Protein AF-0000000066776993 (afdb_homodimer)

Structure (mmCIF, N/CA/C/O backbone):
data_AF-0000000066776993-model_v1
#
loop_
_entity.id
_entity.type
_entity.pdbx_description
1 polymer 'phospholipase D'
#
loop_
_atom_site.group_PDB
_atom_site.id
_atom_site.type_symbol
_atom_site.label_atom_id
_atom_site.label_alt_id
_atom_site.label_comp_id
_atom_site.label_asym_id
_atom_site.label_entity_id
_atom_site.label_seq_id
_atom_site.pdbx_PDB_ins_code
_atom_site.Cartn_x
_atom_site.Cartn_y
_atom_site.Cartn_z
_atom_site.occupancy
_atom_site.B_iso_or_equiv
_atom_site.auth_seq_id
_atom_site.auth_comp_id
_atom_site.auth_asym_id
_atom_site.auth_atom_id
_atom_site.pdbx_PDB_model_num
ATOM 1 N N . MET A 1 1 ? -75.5 -39.562 -13.094 1 27.28 1 MET A N 1
ATOM 2 C CA . MET A 1 1 ? -74.062 -39.562 -13.062 1 27.28 1 MET A CA 1
ATOM 3 C C . MET A 1 1 ? -73.5 -38.156 -13.008 1 27.28 1 MET A C 1
ATOM 5 O O . MET A 1 1 ? -73.5 -37.438 -14 1 27.28 1 MET A O 1
ATOM 9 N N . LYS A 1 2 ? -73.812 -37.469 -11.805 1 45.41 2 LYS A N 1
ATOM 10 C CA . LYS A 1 2 ? -73.312 -36.156 -11.391 1 45.41 2 LYS A CA 1
ATOM 11 C C . LYS A 1 2 ? -71.812 -36.062 -11.5 1 45.41 2 LYS A C 1
ATOM 13 O O . LYS A 1 2 ? -71.125 -36.906 -10.953 1 45.41 2 LYS A O 1
ATOM 18 N N . ASN A 1 3 ? -71.25 -35.562 -12.625 1 38.47 3 ASN A N 1
ATOM 19 C CA . ASN A 1 3 ? -69.812 -35.281 -12.945 1 38.47 3 ASN A CA 1
ATOM 20 C C . ASN A 1 3 ? -69.188 -34.375 -11.883 1 38.47 3 ASN A C 1
ATOM 22 O O . ASN A 1 3 ? -69.625 -33.25 -11.672 1 38.47 3 ASN A O 1
ATOM 26 N N . LEU A 1 4 ? -68.688 -34.906 -10.828 1 47.44 4 LEU A N 1
ATOM 27 C CA . LEU A 1 4 ? -67.875 -34.219 -9.828 1 47.44 4 LEU A CA 1
ATOM 28 C C . LEU A 1 4 ? -66.562 -33.719 -10.43 1 47.44 4 LEU A C 1
ATOM 30 O O . LEU A 1 4 ? -65.688 -34.5 -10.828 1 47.44 4 LEU A O 1
ATOM 34 N N . ALA A 1 5 ? -66.562 -32.562 -11.141 1 51.69 5 ALA A N 1
ATOM 35 C CA . ALA A 1 5 ? -65.312 -31.859 -11.562 1 51.69 5 ALA A CA 1
ATOM 36 C C . ALA A 1 5 ? -64.438 -31.562 -10.367 1 51.69 5 ALA A C 1
ATOM 38 O O . ALA A 1 5 ? -64.812 -30.875 -9.422 1 51.69 5 ALA A O 1
ATOM 39 N N . THR A 1 6 ? -63.438 -32.438 -10.047 1 49.34 6 THR A N 1
ATOM 40 C CA . THR A 1 6 ? -62.406 -32.219 -9.047 1 49.34 6 THR A CA 1
ATOM 41 C C . THR A 1 6 ? -61.562 -30.984 -9.406 1 49.34 6 THR A C 1
ATOM 43 O O . THR A 1 6 ? -61 -30.922 -10.492 1 49.34 6 THR A O 1
ATOM 46 N N . TRP A 1 7 ? -61.875 -29.766 -8.906 1 54.09 7 TRP A N 1
ATOM 47 C CA . TRP A 1 7 ? -61.062 -28.578 -8.984 1 54.09 7 TRP A CA 1
ATOM 48 C C . TRP A 1 7 ? -59.688 -28.812 -8.367 1 54.09 7 TRP A C 1
ATOM 50 O O . TRP A 1 7 ? -59.594 -29.109 -7.172 1 54.09 7 TRP A O 1
ATOM 60 N N . LEU A 1 8 ? -58.719 -29.344 -9.102 1 48.75 8 LEU A N 1
ATOM 61 C CA . LEU A 1 8 ? -57.312 -29.391 -8.68 1 48.75 8 LEU A CA 1
ATOM 62 C C . LEU A 1 8 ? -56.781 -27.984 -8.406 1 48.75 8 LEU A C 1
ATOM 64 O O . LEU A 1 8 ? -56.719 -27.156 -9.32 1 48.75 8 LEU A O 1
ATOM 68 N N . LEU A 1 9 ? -56.875 -27.469 -7.195 1 51.97 9 LEU A N 1
ATOM 69 C CA . LEU A 1 9 ? -56.156 -26.266 -6.766 1 51.97 9 LEU A CA 1
ATOM 70 C C . LEU A 1 9 ? -54.625 -26.469 -6.887 1 51.97 9 LEU A C 1
ATOM 72 O O . LEU A 1 9 ? -54.062 -27.297 -6.195 1 51.97 9 LEU A O 1
ATOM 76 N N . ALA A 1 10 ? -54.031 -26.094 -7.992 1 55.91 10 ALA A N 1
ATOM 77 C CA . ALA A 1 10 ? -52.562 -25.984 -8.109 1 55.91 10 ALA A CA 1
ATOM 78 C C . ALA A 1 10 ? -52.031 -24.953 -7.129 1 55.91 10 ALA A C 1
ATOM 80 O O . ALA A 1 10 ? -52.281 -23.75 -7.27 1 55.91 10 ALA A O 1
ATOM 81 N N . ALA A 1 11 ? -51.594 -25.328 -5.949 1 53.59 11 ALA A N 1
ATOM 82 C CA . ALA A 1 11 ? -50.812 -24.438 -5.094 1 53.59 11 ALA A CA 1
ATOM 83 C C . ALA A 1 11 ? -49.5 -24.062 -5.75 1 53.59 11 ALA A C 1
ATOM 85 O O . ALA A 1 11 ? -48.656 -24.922 -6.008 1 53.59 11 ALA A O 1
ATOM 86 N N . ALA A 1 12 ? -49.438 -22.906 -6.402 1 55.44 12 ALA A N 1
ATOM 87 C CA . ALA A 1 12 ? -48.156 -22.328 -6.809 1 55.44 12 ALA A CA 1
ATOM 88 C C . ALA A 1 12 ? -47.25 -22.078 -5.602 1 55.44 12 ALA A C 1
ATOM 90 O O . ALA A 1 12 ? -47.562 -21.219 -4.77 1 55.44 12 ALA A O 1
ATOM 91 N N . PHE A 1 13 ? -46.406 -23.031 -5.184 1 56.88 13 PHE A N 1
ATOM 92 C CA . PHE A 1 13 ? -45.344 -22.766 -4.227 1 56.88 13 PHE A CA 1
ATOM 93 C C . PHE A 1 13 ? -44.406 -21.688 -4.758 1 56.88 13 PHE A C 1
ATOM 95 O O . PHE A 1 13 ? -43.656 -21.922 -5.695 1 56.88 13 PHE A O 1
ATOM 102 N N . THR A 1 14 ? -44.75 -20.438 -4.504 1 54.12 14 THR A N 1
ATOM 103 C CA . THR A 1 14 ? -43.719 -19.406 -4.688 1 54.12 14 THR A CA 1
ATOM 104 C C . THR A 1 14 ? -42.531 -19.641 -3.758 1 54.12 14 THR A C 1
ATOM 106 O O . THR A 1 14 ? -42.656 -19.562 -2.535 1 54.12 14 THR A O 1
ATOM 109 N N . THR A 1 15 ? -41.625 -20.406 -4.086 1 52.84 15 THR A N 1
ATOM 110 C CA . THR A 1 15 ? -40.375 -20.406 -3.34 1 52.84 15 THR A CA 1
ATOM 111 C C . THR A 1 15 ? -39.844 -18.984 -3.227 1 52.84 15 THR A C 1
ATOM 113 O O . THR A 1 15 ? -39.438 -18.391 -4.23 1 52.84 15 THR A O 1
ATOM 116 N N . ALA A 1 16 ? -40.219 -18.344 -2.217 1 51.84 16 ALA A N 1
ATOM 117 C CA . ALA A 1 16 ? -39.5 -17.109 -1.925 1 51.84 16 ALA A CA 1
ATOM 118 C C . ALA A 1 16 ? -37.969 -17.375 -1.886 1 51.84 16 ALA A C 1
ATOM 120 O O . ALA A 1 16 ? -37.5 -18.203 -1.095 1 51.84 16 ALA A O 1
ATOM 121 N N . ALA A 1 17 ? -37.219 -17.125 -2.936 1 51.66 17 ALA A N 1
ATOM 122 C CA . ALA A 1 17 ? -35.781 -17.172 -2.854 1 51.66 17 ALA A CA 1
ATOM 123 C C . ALA A 1 17 ? -35.281 -16.516 -1.565 1 51.66 17 ALA A C 1
ATOM 125 O O . ALA A 1 17 ? -35.688 -15.398 -1.234 1 51.66 17 ALA A O 1
ATOM 126 N N . LEU A 1 18 ? -34.844 -17.25 -0.572 1 52.88 18 LEU A N 1
ATOM 127 C CA . LEU A 1 18 ? -34.156 -16.625 0.561 1 52.88 18 LEU A CA 1
ATOM 128 C C . LEU A 1 18 ? -33.25 -15.508 0.094 1 52.88 18 LEU A C 1
ATOM 130 O O . LEU A 1 18 ? -32.531 -15.656 -0.909 1 52.88 18 LEU A O 1
ATOM 134 N N . PRO A 1 19 ? -33.469 -14.352 0.502 1 49.03 19 PRO A N 1
ATOM 135 C CA . PRO A 1 19 ? -32.562 -13.289 0.068 1 49.03 19 PRO A CA 1
ATOM 136 C C . PRO A 1 19 ? -31.094 -13.672 0.207 1 49.03 19 PRO A C 1
ATOM 138 O O . PRO A 1 19 ? -30.703 -14.289 1.2 1 49.03 19 PRO A O 1
ATOM 141 N N . ALA A 1 20 ? -30.406 -14.023 -0.763 1 50.97 20 ALA A N 1
ATOM 142 C CA . ALA A 1 20 ? -28.953 -14.148 -0.701 1 50.97 20 ALA A CA 1
ATOM 143 C C . ALA A 1 20 ? -28.344 -13.156 0.284 1 50.97 20 ALA A C 1
ATOM 145 O O . ALA A 1 20 ? -28.594 -11.945 0.175 1 50.97 20 ALA A O 1
ATOM 146 N N . PHE A 1 21 ? -28.281 -13.508 1.526 1 51.72 21 PHE A N 1
ATOM 147 C CA . PHE A 1 21 ? -27.578 -12.609 2.445 1 51.72 21 PHE A CA 1
ATOM 148 C C . PHE A 1 21 ? -26.391 -11.938 1.758 1 51.72 21 PHE A C 1
ATOM 150 O O . PHE A 1 21 ? -25.438 -12.609 1.385 1 51.72 21 PHE A O 1
ATOM 157 N N . ALA A 1 22 ? -26.656 -10.961 0.99 1 60.72 22 ALA A N 1
ATOM 158 C CA . ALA A 1 22 ? -25.609 -10.195 0.327 1 60.72 22 ALA A CA 1
ATOM 159 C C . ALA A 1 22 ? -24.484 -9.852 1.296 1 60.72 22 ALA A C 1
ATOM 161 O O . ALA A 1 22 ? -24.719 -9.32 2.379 1 60.72 22 ALA A O 1
ATOM 162 N N . VAL A 1 23 ? -23.359 -10.602 1.263 1 77.38 23 VAL A N 1
ATOM 163 C CA . VAL A 1 23 ? -22.219 -10.328 2.123 1 77.38 23 VAL A CA 1
ATOM 164 C C . VAL A 1 23 ? -21.875 -8.836 2.076 1 77.38 23 VAL A C 1
ATOM 166 O O . VAL A 1 23 ? -21.781 -8.25 0.995 1 77.38 23 VAL A O 1
ATOM 169 N N . GLU A 1 24 ? -21.922 -8.133 3.107 1 90.75 24 GLU A N 1
ATOM 170 C CA . GLU A 1 24 ? -21.75 -6.695 3.25 1 90.75 24 GLU A CA 1
ATOM 171 C C . GLU A 1 24 ? -20.281 -6.293 3.047 1 90.75 24 GLU A C 1
ATOM 173 O O . GLU A 1 24 ? -19.375 -6.98 3.516 1 90.75 24 GLU A O 1
ATOM 178 N N . PRO A 1 25 ? -20.109 -5.258 2.238 1 96.12 25 PRO A N 1
ATOM 179 C CA . PRO A 1 25 ? -18.734 -4.738 2.102 1 96.12 25 PRO A CA 1
ATOM 180 C C . PRO A 1 25 ? -18.094 -4.418 3.447 1 96.12 25 PRO A C 1
ATOM 182 O O . PRO A 1 25 ? -18.781 -3.984 4.379 1 96.12 25 PRO A O 1
ATOM 185 N N . SER A 1 26 ? -16.844 -4.684 3.592 1 97.88 26 SER A N 1
ATOM 186 C CA . SER A 1 26 ? -16.078 -4.34 4.793 1 97.88 26 SER A CA 1
ATOM 187 C C . SER A 1 26 ? -14.609 -4.129 4.473 1 97.88 26 SER A C 1
ATOM 189 O O . SER A 1 26 ? -14.148 -4.484 3.387 1 97.88 26 SER A O 1
ATOM 191 N N . VAL A 1 27 ? -13.953 -3.453 5.367 1 98.81 27 VAL A N 1
ATOM 192 C CA . VAL A 1 27 ? -12.516 -3.219 5.238 1 98.81 27 VAL A CA 1
ATOM 193 C C . VAL A 1 27 ? -11.797 -3.709 6.492 1 98.81 27 VAL A C 1
ATOM 195 O O . VAL A 1 27 ? -12.219 -3.408 7.613 1 98.81 27 VAL A O 1
ATOM 198 N N . GLN A 1 28 ? -10.758 -4.512 6.285 1 98.88 28 GLN A N 1
ATOM 199 C CA . GLN A 1 28 ? -9.891 -4.969 7.363 1 98.88 28 GLN A CA 1
ATOM 200 C C . GLN A 1 28 ? -8.438 -4.562 7.113 1 98.88 28 GLN A C 1
ATOM 202 O O . GLN A 1 28 ? -8.016 -4.441 5.961 1 98.88 28 GLN A O 1
ATOM 207 N N . VAL A 1 29 ? -7.754 -4.391 8.219 1 98.94 29 VAL A N 1
ATOM 208 C CA . VAL A 1 29 ? -6.336 -4.07 8.102 1 98.94 29 VAL A CA 1
ATOM 209 C C . VAL A 1 29 ? -5.527 -4.969 9.039 1 98.94 29 VAL A C 1
ATOM 211 O O . VAL A 1 29 ? -6.012 -5.383 10.094 1 98.94 29 VAL A O 1
ATOM 214 N N . GLY A 1 30 ? -4.363 -5.41 8.578 1 98.94 30 GLY A N 1
ATOM 215 C CA . GLY A 1 30 ? -3.324 -6.039 9.375 1 98.94 30 GLY A CA 1
ATOM 216 C C . GLY A 1 30 ? -1.99 -5.32 9.297 1 98.94 30 GLY A C 1
ATOM 217 O O . GLY A 1 30 ? -1.745 -4.562 8.352 1 98.94 30 GLY A O 1
ATOM 218 N N . TYR A 1 31 ? -1.13 -5.605 10.328 1 98.94 31 TYR A N 1
ATOM 219 C CA . TYR A 1 31 ? 0.131 -4.879 10.43 1 98.94 31 TYR A CA 1
ATOM 220 C C . TYR A 1 31 ? 1.303 -5.84 10.594 1 98.94 31 TYR A C 1
ATOM 222 O O . TYR A 1 31 ? 1.129 -6.965 11.07 1 98.94 31 TYR A O 1
ATOM 230 N N . SER A 1 32 ? 2.395 -5.328 10.055 1 98.88 32 SER A N 1
ATOM 231 C CA . SER A 1 32 ? 3.699 -5.902 10.367 1 98.88 32 SER A CA 1
ATOM 232 C C . SER A 1 32 ? 4.539 -4.938 11.203 1 98.88 32 SER A C 1
ATOM 234 O O . SER A 1 32 ? 4.359 -3.719 11.117 1 98.88 32 SER A O 1
ATOM 236 N N . PRO A 1 33 ? 5.449 -5.473 12.039 1 98.75 33 PRO A N 1
ATOM 237 C CA . PRO A 1 33 ? 5.777 -6.895 12.156 1 98.75 33 PRO A CA 1
ATOM 238 C C . PRO A 1 33 ? 4.906 -7.621 13.18 1 98.75 33 PRO A C 1
ATOM 240 O O . PRO A 1 33 ? 5.254 -8.719 13.625 1 98.75 33 PRO A O 1
ATOM 243 N N . GLU A 1 34 ? 3.797 -7.098 13.508 1 98.56 34 GLU A N 1
ATOM 244 C CA . GLU A 1 34 ? 2.926 -7.629 14.547 1 98.56 34 GLU A CA 1
ATOM 245 C C . GLU A 1 34 ? 2.289 -8.945 14.125 1 98.56 34 GLU A C 1
ATOM 247 O O . GLU A 1 34 ? 1.742 -9.68 14.953 1 98.56 34 GLU A O 1
ATOM 252 N N . GLY A 1 35 ? 2.314 -9.242 12.883 1 98.81 35 GLY A N 1
ATOM 253 C CA . GLY A 1 35 ? 1.896 -10.555 12.43 1 98.81 35 GLY A CA 1
ATOM 254 C C . GLY A 1 35 ? 0.522 -10.555 11.789 1 98.81 35 GLY A C 1
ATOM 255 O O . GLY A 1 35 ? 0.219 -11.414 10.961 1 98.81 35 GLY A O 1
ATOM 256 N N . SER A 1 36 ? -0.284 -9.57 12.023 1 98.94 36 SER A N 1
ATOM 257 C CA . SER A 1 36 ? -1.665 -9.578 11.555 1 98.94 36 SER A CA 1
ATOM 258 C C . SER A 1 36 ? -1.739 -9.32 10.055 1 98.94 36 SER A C 1
ATOM 260 O O . SER A 1 36 ? -2.699 -9.727 9.398 1 98.94 36 SER A O 1
ATOM 262 N N . ALA A 1 37 ? -0.754 -8.625 9.484 1 98.94 37 ALA A N 1
ATOM 263 C CA . ALA A 1 37 ? -0.755 -8.422 8.039 1 98.94 37 ALA A CA 1
ATOM 264 C C . ALA A 1 37 ? -0.652 -9.758 7.301 1 98.94 37 ALA A C 1
ATOM 266 O O . ALA A 1 37 ? -1.431 -10.023 6.383 1 98.94 37 ALA A O 1
ATOM 267 N N . ARG A 1 38 ? 0.299 -10.555 7.742 1 98.94 38 ARG A N 1
ATOM 268 C CA . ARG A 1 38 ? 0.465 -11.883 7.152 1 98.94 38 ARG A CA 1
ATOM 269 C C . ARG A 1 38 ? -0.826 -12.688 7.242 1 98.94 38 ARG A C 1
ATOM 271 O O . ARG A 1 38 ? -1.256 -13.289 6.258 1 98.94 38 ARG A O 1
ATOM 278 N N . VAL A 1 39 ? -1.423 -12.711 8.359 1 98.94 39 VAL A N 1
ATOM 279 C CA . VAL A 1 39 ? -2.648 -13.469 8.594 1 98.94 39 VAL A CA 1
ATOM 280 C C . VAL A 1 39 ? -3.738 -12.992 7.633 1 98.94 39 VAL A C 1
ATOM 282 O O . VAL A 1 39 ? -4.453 -13.805 7.047 1 98.94 39 VAL A O 1
ATOM 285 N N . LEU A 1 40 ? -3.854 -11.734 7.5 1 98.94 40 LEU A N 1
ATOM 286 C CA . LEU A 1 40 ? -4.914 -11.164 6.672 1 98.94 40 LEU A CA 1
ATOM 287 C C . LEU A 1 40 ? -4.676 -11.477 5.199 1 98.94 40 LEU A C 1
ATOM 289 O O . LEU A 1 40 ? -5.617 -11.805 4.469 1 98.94 40 LEU A O 1
ATOM 293 N N . VAL A 1 41 ? -3.439 -11.352 4.719 1 99 41 VAL A N 1
ATOM 294 C CA . VAL A 1 41 ? -3.09 -11.656 3.336 1 99 41 VAL A CA 1
ATOM 295 C C . VAL A 1 41 ? -3.412 -13.117 3.033 1 99 41 VAL A C 1
ATOM 297 O O . VAL A 1 41 ? -4.059 -13.422 2.027 1 99 41 VAL A O 1
ATOM 300 N N . LEU A 1 42 ? -3.01 -13.984 3.896 1 99 42 LEU A N 1
ATOM 301 C CA . LEU A 1 42 ? -3.281 -15.406 3.699 1 99 42 LEU A CA 1
ATOM 302 C C . LEU A 1 42 ? -4.777 -15.688 3.748 1 99 42 LEU A C 1
ATOM 304 O O . LEU A 1 42 ? -5.281 -16.531 2.998 1 99 42 LEU A O 1
ATOM 308 N N . SER A 1 43 ? -5.461 -15.023 4.629 1 98.94 43 SER A N 1
ATOM 309 C CA . SER A 1 43 ? -6.906 -15.188 4.707 1 98.94 43 SER A CA 1
ATOM 310 C C . SER A 1 43 ? -7.582 -14.797 3.395 1 98.94 43 SER A C 1
ATOM 312 O O . SER A 1 43 ? -8.531 -15.453 2.963 1 98.94 43 SER A O 1
ATOM 314 N N . ALA A 1 44 ? -7.152 -13.727 2.783 1 98.94 44 ALA A N 1
ATOM 315 C CA . ALA A 1 44 ? -7.703 -13.305 1.495 1 98.94 44 ALA A CA 1
ATOM 316 C C . ALA A 1 44 ? -7.492 -14.383 0.436 1 98.94 44 ALA A C 1
ATOM 318 O O . ALA A 1 44 ? -8.43 -14.758 -0.273 1 98.94 44 ALA A O 1
ATOM 319 N N . ILE A 1 45 ? -6.301 -14.914 0.352 1 99 45 ILE A N 1
ATOM 320 C CA . ILE A 1 45 ? -5.984 -15.945 -0.63 1 99 45 ILE A CA 1
ATOM 321 C C . ILE A 1 45 ? -6.84 -17.188 -0.368 1 99 45 ILE A C 1
ATOM 323 O O . ILE A 1 45 ? -7.438 -17.734 -1.292 1 99 45 ILE A O 1
ATOM 327 N N . ASP A 1 46 ? -6.918 -17.547 0.878 1 98.94 46 ASP A N 1
ATOM 328 C CA . ASP A 1 46 ? -7.613 -18.781 1.267 1 98.94 46 ASP A CA 1
ATOM 329 C C . ASP A 1 46 ? -9.117 -18.656 1.021 1 98.94 46 ASP A C 1
ATOM 331 O O . ASP A 1 46 ? -9.805 -19.656 0.833 1 98.94 46 ASP A O 1
ATOM 335 N N . SER A 1 47 ? -9.57 -17.516 0.975 1 98.81 47 SER A N 1
ATOM 336 C CA . SER A 1 47 ? -11.008 -17.297 0.823 1 98.81 47 SER A CA 1
ATOM 337 C C . SER A 1 47 ? -11.438 -17.469 -0.629 1 98.81 47 SER A C 1
ATOM 339 O O . SER A 1 47 ? -12.633 -17.578 -0.916 1 98.81 47 SER A O 1
ATOM 341 N N . ALA A 1 48 ? -10.547 -17.406 -1.55 1 98.94 48 ALA A N 1
ATOM 342 C CA . ALA A 1 48 ? -10.859 -17.406 -2.977 1 98.94 48 ALA A CA 1
ATOM 343 C C . ALA A 1 48 ? -11.617 -18.656 -3.381 1 98.94 48 ALA A C 1
ATOM 345 O O . ALA A 1 48 ? -11.273 -19.766 -2.951 1 98.94 48 ALA A O 1
ATOM 346 N N . LYS A 1 49 ? -12.578 -18.5 -4.262 1 98.88 49 LYS A N 1
ATOM 347 C CA . LYS A 1 49 ? -13.383 -19.609 -4.754 1 98.88 49 LYS A CA 1
ATOM 348 C C . LYS A 1 49 ? -13.266 -19.75 -6.27 1 98.88 49 LYS A C 1
ATOM 350 O O . LYS A 1 49 ? -13.367 -20.859 -6.805 1 98.88 49 LYS A O 1
ATOM 355 N N . THR A 1 50 ? -13.062 -18.656 -6.98 1 98.88 50 THR A N 1
ATOM 356 C CA . THR A 1 50 ? -13.148 -18.734 -8.438 1 98.88 50 THR A CA 1
ATOM 357 C C . THR A 1 50 ? -11.859 -18.234 -9.078 1 98.88 50 THR A C 1
ATOM 359 O O . THR A 1 50 ? -11.344 -18.828 -10.023 1 98.88 50 THR A O 1
ATOM 362 N N . SER A 1 51 ? -11.367 -17.078 -8.602 1 98.94 51 SER A N 1
ATOM 363 C CA . SER A 1 51 ? -10.203 -16.531 -9.289 1 98.94 51 SER A CA 1
ATOM 364 C C . SER A 1 51 ? -9.336 -15.703 -8.344 1 98.94 51 SER A C 1
ATOM 366 O O . SER A 1 51 ? -9.844 -15.133 -7.375 1 98.94 51 SER A O 1
ATOM 368 N N . ILE A 1 52 ? -8.062 -15.664 -8.609 1 99 52 ILE A N 1
ATOM 369 C CA . ILE A 1 52 ? -7.082 -14.766 -8.016 1 99 52 ILE A CA 1
ATOM 370 C C . ILE A 1 52 ? -6.277 -14.086 -9.125 1 99 52 ILE A C 1
ATOM 372 O O . ILE A 1 52 ? -5.742 -14.75 -10.008 1 99 52 ILE A O 1
ATOM 376 N N . ARG A 1 53 ? -6.262 -12.766 -9.164 1 99 53 ARG A N 1
ATOM 377 C CA . ARG A 1 53 ? -5.336 -11.953 -9.945 1 99 53 ARG A CA 1
ATOM 378 C C . ARG A 1 53 ? -4.383 -11.18 -9.039 1 99 53 ARG A C 1
ATOM 380 O O . ARG A 1 53 ? -4.82 -10.398 -8.195 1 99 53 ARG A O 1
ATOM 387 N N . MET A 1 54 ? -3.078 -11.477 -9.195 1 99 54 MET A N 1
ATOM 388 C CA . MET A 1 54 ? -2.098 -10.914 -8.273 1 99 54 MET A CA 1
ATOM 389 C C . MET A 1 54 ? -1.064 -10.078 -9.016 1 99 54 MET A C 1
ATOM 391 O O . MET A 1 54 ? -0.629 -10.453 -10.109 1 99 54 MET A O 1
ATOM 395 N N . MET A 1 55 ? -0.707 -8.875 -8.492 1 98.94 55 MET A N 1
ATOM 396 C CA . MET A 1 55 ? 0.469 -8.078 -8.836 1 98.94 55 MET A CA 1
ATOM 397 C C . MET A 1 55 ? 1.423 -7.98 -7.648 1 98.94 55 MET A C 1
ATOM 399 O O . MET A 1 55 ? 0.989 -7.77 -6.516 1 98.94 55 MET A O 1
ATOM 403 N N . ALA A 1 56 ? 2.676 -8.109 -7.922 1 98.94 56 ALA A N 1
ATOM 404 C CA . ALA A 1 56 ? 3.65 -8.047 -6.836 1 98.94 56 ALA A CA 1
ATOM 405 C C . ALA A 1 56 ? 4.934 -7.355 -7.285 1 98.94 56 ALA A C 1
ATOM 407 O O . ALA A 1 56 ? 5.324 -7.453 -8.453 1 98.94 56 ALA A O 1
ATOM 408 N N . TYR A 1 57 ? 5.594 -6.691 -6.355 1 98.94 57 TYR A N 1
ATOM 409 C CA . TYR A 1 57 ? 6.949 -6.191 -6.57 1 98.94 57 TYR A CA 1
ATOM 410 C C . TYR A 1 57 ? 7.988 -7.223 -6.148 1 98.94 57 TYR A C 1
ATOM 412 O O . TYR A 1 57 ? 8.586 -7.895 -6.992 1 98.94 57 TYR A O 1
ATOM 420 N N . SER A 1 58 ? 8.102 -7.414 -4.789 1 98.88 58 SER A N 1
ATOM 421 C CA . SER A 1 58 ? 8.953 -8.484 -4.273 1 98.88 58 SER A CA 1
ATOM 422 C C . SER A 1 58 ? 8.141 -9.734 -3.957 1 98.88 58 SER A C 1
ATOM 424 O O . SER A 1 58 ? 7.117 -9.656 -3.271 1 98.88 58 SER A O 1
ATOM 426 N N . PHE A 1 59 ? 8.539 -10.836 -4.477 1 98.81 59 PHE A N 1
ATOM 427 C CA . PHE A 1 59 ? 7.762 -12.07 -4.582 1 98.81 59 PHE A CA 1
ATOM 428 C C . PHE A 1 59 ? 8.602 -13.273 -4.16 1 98.81 59 PHE A C 1
ATOM 430 O O . PHE A 1 59 ? 9.141 -13.992 -5.004 1 98.81 59 PHE A O 1
ATOM 437 N N . THR A 1 60 ? 8.609 -13.531 -2.734 1 98.94 60 THR A N 1
ATOM 438 C CA . THR A 1 60 ? 9.547 -14.547 -2.271 1 98.94 60 THR A CA 1
ATOM 439 C C . THR A 1 60 ? 8.938 -15.367 -1.135 1 98.94 60 THR A C 1
ATOM 441 O O . THR A 1 60 ? 9.484 -16.406 -0.751 1 98.94 60 THR A O 1
ATOM 444 N N . ALA A 1 61 ? 7.883 -14.969 -0.507 1 98.88 61 ALA A N 1
ATOM 445 C CA . ALA A 1 61 ? 7.387 -15.562 0.732 1 98.88 61 ALA A CA 1
ATOM 446 C C . ALA A 1 61 ? 6.879 -16.984 0.495 1 98.88 61 ALA A C 1
ATOM 448 O O . ALA A 1 61 ? 5.867 -17.188 -0.182 1 98.88 61 ALA A O 1
ATOM 449 N N . PRO A 1 62 ? 7.469 -18 1.068 1 98.81 62 PRO A N 1
ATOM 450 C CA . PRO A 1 62 ? 7.074 -19.375 0.775 1 98.81 62 PRO A CA 1
ATOM 451 C C . PRO A 1 62 ? 5.633 -19.672 1.177 1 98.81 62 PRO A C 1
ATOM 453 O O . PRO A 1 62 ? 4.938 -20.422 0.485 1 98.81 62 PRO A O 1
ATOM 456 N N . ASP A 1 63 ? 5.238 -19.188 2.314 1 98.94 63 ASP A N 1
ATOM 457 C CA . ASP A 1 63 ? 3.891 -19.484 2.781 1 98.94 63 ASP A CA 1
ATOM 458 C C . ASP A 1 63 ? 2.838 -18.891 1.851 1 98.94 63 ASP A C 1
ATOM 460 O O . ASP A 1 63 ? 1.802 -19.5 1.597 1 98.94 63 ASP A O 1
ATOM 464 N N . ILE A 1 64 ? 3.107 -17.75 1.33 1 99 64 ILE A N 1
ATOM 465 C CA . ILE A 1 64 ? 2.188 -17.125 0.38 1 99 64 ILE A CA 1
ATOM 466 C C . ILE A 1 64 ? 2.197 -17.922 -0.93 1 99 64 ILE A C 1
ATOM 468 O O . ILE A 1 64 ? 1.143 -18.172 -1.52 1 99 64 ILE A O 1
ATOM 472 N N . MET A 1 65 ? 3.391 -18.344 -1.402 1 98.94 65 MET A N 1
ATOM 473 C CA . MET A 1 65 ? 3.465 -19.188 -2.592 1 98.94 65 MET A CA 1
ATOM 474 C C . MET A 1 65 ? 2.654 -20.453 -2.406 1 98.94 65 MET A C 1
ATOM 476 O O . MET A 1 65 ? 1.893 -20.844 -3.291 1 98.94 65 MET A O 1
ATOM 480 N N . LYS A 1 66 ? 2.807 -21.062 -1.284 1 98.94 66 LYS A N 1
ATOM 481 C CA . LYS A 1 66 ? 2.08 -22.297 -0.999 1 98.94 66 LYS A CA 1
ATOM 482 C C . LYS A 1 66 ? 0.573 -22.047 -0.978 1 98.94 66 LYS A C 1
ATOM 484 O O . LYS A 1 66 ? -0.202 -22.891 -1.438 1 98.94 66 LYS A O 1
ATOM 489 N N . ALA A 1 67 ? 0.16 -20.938 -0.415 1 99 67 ALA A N 1
ATOM 490 C CA . ALA A 1 67 ? -1.261 -20.609 -0.369 1 99 67 ALA A CA 1
ATOM 491 C C . ALA A 1 67 ? -1.825 -20.422 -1.774 1 99 67 ALA A C 1
ATOM 493 O O . ALA A 1 67 ? -2.953 -20.828 -2.057 1 99 67 ALA A O 1
ATOM 494 N N . LEU A 1 68 ? -1.08 -19.766 -2.652 1 99 68 LEU A N 1
ATOM 495 C CA . LEU A 1 68 ? -1.503 -19.562 -4.035 1 99 68 LEU A CA 1
ATOM 496 C C . LEU A 1 68 ? -1.646 -20.891 -4.754 1 99 68 LEU A C 1
ATOM 498 O O . LEU A 1 68 ? -2.629 -21.125 -5.465 1 99 68 LEU A O 1
ATOM 502 N N . VAL A 1 69 ? -0.689 -21.781 -4.574 1 98.94 69 VAL A N 1
ATOM 503 C CA . VAL A 1 69 ? -0.729 -23.094 -5.207 1 98.94 69 VAL A CA 1
ATOM 504 C C . VAL A 1 69 ? -1.897 -23.906 -4.648 1 98.94 69 VAL A C 1
ATOM 506 O O . VAL A 1 69 ? -2.58 -24.609 -5.387 1 98.94 69 VAL A O 1
ATOM 509 N N . ALA A 1 70 ? -2.09 -23.812 -3.342 1 98.94 70 ALA A N 1
ATOM 510 C CA . ALA A 1 70 ? -3.234 -24.484 -2.732 1 98.94 70 ALA A CA 1
ATOM 511 C C . ALA A 1 70 ? -4.547 -23.984 -3.332 1 98.94 70 ALA A C 1
ATOM 513 O O . ALA A 1 70 ? -5.477 -24.766 -3.541 1 98.94 70 ALA A O 1
ATOM 514 N N . ALA A 1 71 ? -4.668 -22.703 -3.537 1 98.94 71 ALA A N 1
ATOM 515 C CA . ALA A 1 71 ? -5.852 -22.141 -4.184 1 98.94 71 ALA A CA 1
ATOM 516 C C . ALA A 1 71 ? -6.051 -22.734 -5.574 1 98.94 71 ALA A C 1
ATOM 518 O O . ALA A 1 71 ? -7.164 -23.109 -5.941 1 98.94 71 ALA A O 1
ATOM 519 N N . LYS A 1 72 ? -5.008 -22.812 -6.328 1 98.94 72 LYS A N 1
ATOM 520 C CA . LYS A 1 72 ? -5.062 -23.438 -7.648 1 98.94 72 LYS A CA 1
ATOM 521 C C . LYS A 1 72 ? -5.574 -24.875 -7.555 1 98.94 72 LYS A C 1
ATOM 523 O O . LYS A 1 72 ? -6.422 -25.297 -8.344 1 98.94 72 LYS A O 1
ATOM 528 N N . LYS A 1 73 ? -5.082 -25.562 -6.66 1 98.88 73 LYS A N 1
ATOM 529 C CA . LYS A 1 73 ? -5.461 -26.969 -6.477 1 98.88 73 LYS A CA 1
ATOM 530 C C . LYS A 1 73 ? -6.938 -27.094 -6.121 1 98.88 73 LYS A C 1
ATOM 532 O O . LYS A 1 73 ? -7.582 -28.094 -6.465 1 98.88 73 LYS A O 1
ATOM 537 N N . ARG A 1 74 ? -7.465 -26.109 -5.48 1 98.75 74 ARG A N 1
ATOM 538 C CA . ARG A 1 74 ? -8.883 -26.094 -5.156 1 98.75 74 ARG A CA 1
ATOM 539 C C . ARG A 1 74 ? -9.727 -25.75 -6.383 1 98.75 74 ARG A C 1
ATOM 541 O O . ARG A 1 74 ? -10.953 -25.75 -6.324 1 98.75 74 ARG A O 1
ATOM 548 N N . GLY A 1 75 ? -9.086 -25.406 -7.469 1 98.81 75 GLY A N 1
ATOM 549 C CA . GLY A 1 75 ? -9.797 -25.109 -8.703 1 98.81 75 GLY A CA 1
ATOM 550 C C . GLY A 1 75 ? -9.891 -23.625 -8.992 1 98.81 75 GLY A C 1
ATOM 551 O O . GLY A 1 75 ? -10.578 -23.219 -9.93 1 98.81 75 GLY A O 1
ATOM 552 N N . VAL A 1 76 ? -9.281 -22.828 -8.211 1 98.94 76 VAL A N 1
ATOM 553 C CA . VAL A 1 76 ? -9.281 -21.375 -8.406 1 98.94 76 VAL A CA 1
ATOM 554 C C . VAL A 1 76 ? -8.398 -21.016 -9.594 1 98.94 76 VAL A C 1
ATOM 556 O O . VAL A 1 76 ? -7.305 -21.562 -9.75 1 98.94 76 VAL A O 1
ATOM 559 N N . ASP A 1 77 ? -8.867 -20.141 -10.5 1 99 77 ASP A N 1
ATOM 560 C CA . ASP A 1 77 ? -8.078 -19.594 -11.602 1 99 77 ASP A CA 1
ATOM 561 C C . ASP A 1 77 ? -7.105 -18.531 -11.102 1 99 77 ASP A C 1
ATOM 563 O O . ASP A 1 77 ? -7.492 -17.375 -10.914 1 99 77 ASP A O 1
ATOM 567 N N . VAL A 1 78 ? -5.832 -18.859 -10.953 1 99 78 VAL A N 1
ATOM 568 C CA . VAL A 1 78 ? -4.812 -17.969 -10.414 1 99 78 VAL A CA 1
ATOM 569 C C . VAL A 1 78 ? -3.902 -17.484 -11.539 1 99 78 VAL A C 1
ATOM 571 O O . VAL A 1 78 ? -3.396 -18.297 -12.328 1 99 78 VAL A O 1
ATOM 574 N N . LYS A 1 79 ? -3.695 -16.172 -11.68 1 99 79 LYS A N 1
ATOM 575 C CA . LYS A 1 79 ? -2.721 -15.547 -12.578 1 99 79 LYS A CA 1
ATOM 576 C C . LYS A 1 79 ? -1.948 -14.438 -11.875 1 99 79 LYS A C 1
ATOM 578 O O . LYS A 1 79 ? -2.52 -13.688 -11.086 1 99 79 LYS A O 1
ATOM 583 N N . ILE A 1 80 ? -0.699 -14.383 -12.164 1 99 80 ILE A N 1
ATOM 584 C CA . ILE A 1 80 ? 0.179 -13.5 -11.406 1 99 80 ILE A CA 1
ATOM 585 C C . ILE A 1 80 ? 1.082 -12.719 -12.367 1 99 80 ILE A C 1
ATOM 587 O O . ILE A 1 80 ? 1.632 -13.289 -13.312 1 99 80 ILE A O 1
ATOM 591 N N . VAL A 1 81 ? 1.215 -11.406 -12.211 1 98.94 81 VAL A N 1
ATOM 592 C CA . VAL A 1 81 ? 2.227 -10.602 -12.891 1 98.94 81 VAL A CA 1
ATOM 593 C C . VAL A 1 81 ? 3.088 -9.875 -11.852 1 98.94 81 VAL A C 1
ATOM 595 O O . VAL A 1 81 ? 2.564 -9.281 -10.906 1 98.94 81 VAL A O 1
ATOM 598 N N . ILE A 1 82 ? 4.449 -9.969 -11.953 1 98.94 82 ILE A N 1
ATOM 599 C CA . ILE A 1 82 ? 5.332 -9.398 -10.938 1 98.94 82 ILE A CA 1
ATOM 600 C C . ILE A 1 82 ? 6.391 -8.531 -11.617 1 98.94 82 ILE A C 1
ATOM 602 O O . ILE A 1 82 ? 6.57 -8.594 -12.836 1 98.94 82 ILE A O 1
ATOM 606 N N . ASP A 1 83 ? 7.047 -7.703 -10.875 1 98.94 83 ASP A N 1
ATOM 607 C CA . ASP A 1 83 ? 8.18 -6.91 -11.359 1 98.94 83 ASP A CA 1
ATOM 608 C C . ASP A 1 83 ? 9.312 -7.812 -11.828 1 98.94 83 ASP A C 1
ATOM 610 O O . ASP A 1 83 ? 9.695 -8.758 -11.141 1 98.94 83 ASP A O 1
ATOM 614 N N . GLU A 1 84 ? 9.852 -7.516 -12.914 1 98.75 84 GLU A N 1
ATOM 615 C CA . GLU A 1 84 ? 10.938 -8.336 -13.445 1 98.75 84 GLU A CA 1
ATOM 616 C C . GLU A 1 84 ? 12.25 -8.062 -12.719 1 98.75 84 GLU A C 1
ATOM 618 O O . GLU A 1 84 ? 12.875 -8.977 -12.18 1 98.75 84 GLU A O 1
ATOM 623 N N . ARG A 1 85 ? 12.648 -6.82 -12.57 1 98.38 85 ARG A N 1
ATOM 624 C CA . ARG A 1 85 ? 13.977 -6.441 -12.094 1 98.38 85 ARG A CA 1
ATOM 625 C C . ARG A 1 85 ? 14.109 -6.68 -10.594 1 98.38 85 ARG A C 1
ATOM 627 O O . ARG A 1 85 ? 15.195 -6.988 -10.109 1 98.38 85 ARG A O 1
ATOM 634 N N . GLY A 1 86 ? 12.961 -6.617 -9.914 1 98.06 86 GLY A N 1
ATOM 635 C CA . GLY A 1 86 ? 12.969 -6.832 -8.477 1 98.06 86 GLY A CA 1
ATOM 636 C C . GLY A 1 86 ? 12.984 -8.297 -8.094 1 98.06 86 GLY A C 1
ATOM 637 O O . GLY A 1 86 ? 13.094 -8.633 -6.914 1 98.06 86 GLY A O 1
ATOM 638 N N . ASN A 1 87 ? 12.891 -9.188 -9.086 1 98.62 87 ASN A N 1
ATOM 639 C CA . ASN A 1 87 ? 12.758 -10.609 -8.773 1 98.62 87 ASN A CA 1
ATOM 640 C C . ASN A 1 87 ? 13.773 -11.445 -9.555 1 98.62 87 ASN A C 1
ATOM 642 O O . ASN A 1 87 ? 13.406 -12.422 -10.203 1 98.62 87 ASN A O 1
ATOM 646 N N . THR A 1 88 ? 15.062 -11.141 -9.359 1 98.06 88 THR A N 1
ATOM 647 C CA . THR A 1 88 ? 16.141 -11.828 -10.062 1 98.06 88 THR A CA 1
ATOM 648 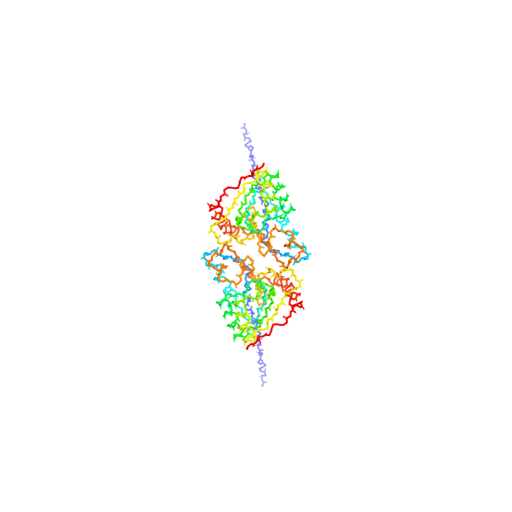C C . THR A 1 88 ? 16.969 -12.664 -9.086 1 98.06 88 THR A C 1
ATOM 650 O O . THR A 1 88 ? 17.812 -13.461 -9.5 1 98.06 88 THR A O 1
ATOM 653 N N . GLY A 1 89 ? 16.766 -12.469 -7.773 1 97.94 89 GLY A N 1
ATOM 654 C CA . GLY A 1 89 ? 17.531 -13.188 -6.777 1 97.94 89 GLY A CA 1
ATOM 655 C C . GLY A 1 89 ? 17.094 -14.633 -6.605 1 97.94 89 GLY A C 1
ATOM 656 O O . GLY A 1 89 ? 16.062 -15.039 -7.145 1 97.94 89 GLY A O 1
ATOM 657 N N . AR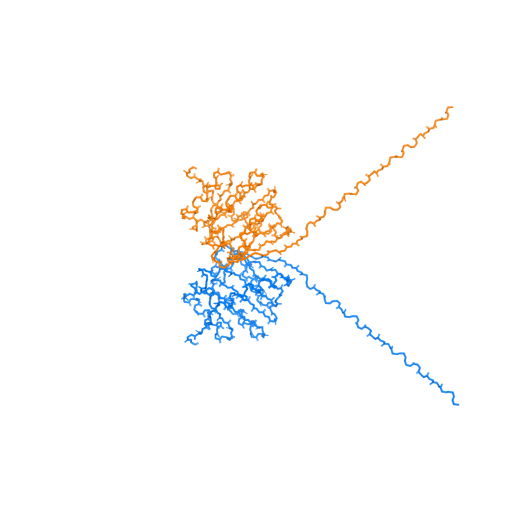G A 1 90 ? 17.844 -15.391 -5.836 1 97.81 90 ARG A N 1
ATOM 658 C CA . ARG A 1 90 ? 17.625 -16.828 -5.672 1 97.81 90 ARG A CA 1
ATOM 659 C C . ARG A 1 90 ? 16.234 -17.109 -5.113 1 97.81 90 ARG A C 1
ATOM 661 O O . ARG A 1 90 ? 15.539 -18 -5.602 1 97.81 90 ARG A O 1
ATOM 668 N N . ALA A 1 91 ? 15.859 -16.375 -4.121 1 98.31 91 ALA A N 1
ATOM 669 C CA . ALA A 1 91 ? 14.562 -16.625 -3.488 1 98.31 91 ALA A CA 1
ATOM 670 C C . ALA A 1 91 ? 13.422 -16.328 -4.453 1 98.31 91 ALA A C 1
ATOM 672 O O . ALA A 1 91 ? 12.422 -17.062 -4.473 1 98.31 91 ALA A O 1
ATOM 673 N N . SER A 1 92 ? 13.57 -15.266 -5.199 1 98.5 92 SER A N 1
ATOM 674 C CA . SER A 1 92 ? 12.555 -14.922 -6.188 1 98.5 92 SER A CA 1
ATOM 675 C C . SER A 1 92 ? 12.461 -15.992 -7.277 1 98.5 92 SER A C 1
ATOM 677 O O . SER A 1 92 ? 11.367 -16.391 -7.672 1 98.5 92 SER A O 1
ATOM 679 N N . ILE A 1 93 ? 13.578 -16.391 -7.766 1 98.19 93 ILE A N 1
ATOM 680 C CA . ILE A 1 93 ? 13.617 -17.406 -8.812 1 98.19 93 ILE A CA 1
ATOM 681 C C . ILE A 1 93 ? 12.992 -18.703 -8.305 1 98.19 93 ILE A C 1
ATOM 683 O O . ILE A 1 93 ? 12.211 -19.344 -9.016 1 98.19 93 ILE A O 1
ATOM 687 N N . ALA A 1 94 ? 13.305 -19.094 -7.078 1 98.38 94 ALA A N 1
ATOM 688 C CA . ALA A 1 94 ? 12.703 -20.281 -6.484 1 98.38 94 ALA A CA 1
ATOM 689 C C . ALA A 1 94 ? 11.188 -20.156 -6.406 1 98.38 94 ALA A C 1
ATOM 691 O O . ALA A 1 94 ? 10.461 -21.094 -6.723 1 98.38 94 ALA A O 1
ATOM 692 N N . ALA A 1 95 ? 10.711 -19 -5.957 1 98.81 95 ALA A N 1
ATOM 693 C CA . ALA A 1 95 ? 9.281 -18.75 -5.859 1 98.81 95 ALA A CA 1
ATOM 694 C C . ALA A 1 95 ? 8.617 -18.812 -7.23 1 98.81 95 ALA A C 1
ATOM 696 O O . ALA A 1 95 ? 7.57 -19.453 -7.395 1 98.81 95 ALA A O 1
ATOM 697 N N . MET A 1 96 ? 9.211 -18.172 -8.18 1 98.81 96 MET A N 1
ATOM 698 C CA . MET A 1 96 ? 8.672 -18.125 -9.539 1 98.81 96 MET A CA 1
ATOM 699 C C . MET A 1 96 ? 8.617 -19.531 -10.141 1 98.81 96 MET A C 1
ATOM 701 O O . MET A 1 96 ? 7.629 -19.891 -10.773 1 98.81 96 MET A O 1
ATOM 705 N N . ASN A 1 97 ? 9.688 -20.266 -10.008 1 98.75 97 ASN A N 1
ATOM 706 C CA . ASN A 1 97 ? 9.695 -21.641 -10.508 1 98.75 97 ASN A CA 1
ATOM 707 C C . ASN A 1 97 ? 8.609 -22.484 -9.852 1 98.75 97 ASN A C 1
ATOM 709 O O . ASN A 1 97 ? 7.926 -23.25 -10.523 1 98.75 97 ASN A O 1
ATOM 713 N N . TYR A 1 98 ? 8.477 -22.375 -8.531 1 98.75 98 TYR A N 1
ATOM 714 C CA . TYR A 1 98 ? 7.465 -23.109 -7.797 1 98.75 98 TYR A CA 1
ATOM 715 C C . TYR A 1 98 ? 6.07 -22.812 -8.336 1 98.75 98 TYR A C 1
ATOM 717 O O . TYR A 1 98 ? 5.277 -23.719 -8.57 1 98.75 98 TYR A O 1
ATOM 725 N N . ILE A 1 99 ? 5.812 -21.562 -8.523 1 98.88 99 ILE A N 1
ATOM 726 C CA . ILE A 1 99 ? 4.52 -21.094 -9.023 1 98.88 99 ILE A CA 1
ATOM 727 C C . ILE A 1 99 ? 4.301 -21.609 -10.445 1 98.88 99 ILE A C 1
ATOM 729 O O . ILE A 1 99 ? 3.271 -22.234 -10.734 1 98.88 99 ILE A O 1
ATOM 733 N N . ALA A 1 100 ? 5.238 -21.359 -11.312 1 98.69 100 ALA A N 1
ATOM 734 C CA . ALA A 1 100 ? 5.117 -21.75 -12.711 1 98.69 100 ALA A CA 1
ATOM 735 C C . ALA A 1 100 ? 4.977 -23.266 -12.852 1 98.69 100 ALA A C 1
ATOM 737 O O . ALA A 1 100 ? 4.145 -23.75 -13.625 1 98.69 100 ALA A O 1
ATOM 738 N N . ASN A 1 101 ? 5.734 -23.969 -12.141 1 98.5 101 ASN A N 1
ATOM 739 C CA . ASN A 1 101 ? 5.715 -25.438 -12.219 1 98.5 101 ASN A CA 1
ATOM 740 C C . ASN A 1 101 ? 4.426 -26.016 -11.648 1 98.5 101 ASN A C 1
ATOM 742 O O . ASN A 1 101 ? 4.105 -27.172 -11.883 1 98.5 101 ASN A O 1
ATOM 746 N N . SER A 1 102 ? 3.758 -25.281 -10.898 1 98.56 102 SER A N 1
ATOM 747 C CA . SER A 1 102 ? 2.473 -25.703 -10.352 1 98.56 102 SER A CA 1
ATOM 748 C C . SER A 1 102 ? 1.333 -25.375 -11.312 1 98.56 102 SER A C 1
ATOM 750 O O . SER A 1 102 ? 0.16 -25.547 -10.969 1 98.56 102 SER A O 1
ATOM 752 N N . GLY A 1 103 ? 1.649 -24.844 -12.422 1 98.38 103 GLY A N 1
ATOM 753 C CA . GLY A 1 103 ? 0.661 -24.609 -13.469 1 98.38 103 GLY A CA 1
ATOM 754 C C . GLY A 1 103 ? -0.008 -23.25 -13.352 1 98.38 103 GLY A C 1
ATOM 755 O O . GLY A 1 103 ? -1.034 -23 -13.992 1 98.38 103 GLY A O 1
ATOM 756 N N . ILE A 1 104 ? 0.483 -22.406 -12.547 1 98.88 104 ILE A N 1
ATOM 757 C CA . ILE A 1 104 ? -0.048 -21.062 -12.43 1 98.88 104 ILE A CA 1
ATOM 758 C C . ILE A 1 104 ? 0.641 -20.141 -13.445 1 98.88 104 ILE A C 1
ATOM 760 O O . ILE A 1 104 ? 1.865 -20 -13.43 1 98.88 104 ILE A O 1
ATOM 764 N N . PRO A 1 105 ? -0.143 -19.562 -14.367 1 98.94 105 PRO A N 1
ATOM 765 C CA . PRO A 1 105 ? 0.479 -18.578 -15.273 1 98.94 105 PRO A CA 1
ATOM 766 C C . PRO A 1 105 ? 1.131 -17.422 -14.523 1 98.94 105 PRO A C 1
ATOM 768 O O . PRO A 1 105 ? 0.497 -16.797 -13.672 1 98.94 105 PRO A O 1
ATOM 771 N N . LEU A 1 106 ? 2.365 -17.219 -14.82 1 98.94 106 LEU A N 1
ATOM 772 C CA . LEU A 1 106 ? 3.174 -16.156 -14.219 1 98.94 106 LEU A CA 1
ATOM 773 C C . LEU A 1 106 ? 3.842 -15.32 -15.305 1 98.94 106 LEU A C 1
ATOM 775 O O . LEU A 1 106 ? 4.449 -15.852 -16.234 1 98.94 106 LEU A O 1
ATOM 779 N N . ARG A 1 107 ? 3.645 -13.992 -15.195 1 98.94 107 ARG A N 1
ATOM 780 C CA . ARG A 1 107 ? 4.316 -13.07 -16.109 1 98.94 107 ARG A CA 1
ATOM 781 C C . ARG A 1 107 ? 5.195 -12.086 -15.344 1 98.94 107 ARG A C 1
ATOM 783 O O . ARG A 1 107 ? 4.93 -11.789 -14.18 1 98.94 107 ARG A O 1
ATOM 790 N N . THR A 1 108 ? 6.262 -11.656 -15.969 1 98.88 108 THR A N 1
ATOM 791 C CA . THR A 1 108 ? 7.121 -10.609 -15.422 1 98.88 108 THR A CA 1
ATOM 792 C C . THR A 1 108 ? 6.98 -9.32 -16.219 1 98.88 108 THR A C 1
ATOM 794 O O . THR A 1 108 ? 6.848 -9.352 -17.453 1 98.88 108 THR A O 1
ATOM 797 N N . ASP A 1 109 ? 6.895 -8.234 -15.531 1 98.75 109 ASP A N 1
ATOM 798 C CA . ASP A 1 109 ? 6.676 -6.918 -16.125 1 98.75 109 ASP A CA 1
ATOM 799 C C . ASP A 1 109 ? 7.945 -6.07 -16.047 1 98.75 109 ASP A C 1
ATOM 801 O O . ASP A 1 109 ? 8.453 -5.793 -14.961 1 98.75 109 ASP A O 1
ATOM 805 N N . SER A 1 110 ? 8.453 -5.621 -17.188 1 98.44 110 SER A N 1
ATOM 806 C CA . SER A 1 110 ? 9.617 -4.746 -17.25 1 98.44 110 SER A CA 1
ATOM 807 C C . SER A 1 110 ? 9.281 -3.422 -17.938 1 98.44 110 SER A C 1
ATOM 809 O O . SER A 1 110 ? 10.18 -2.656 -18.297 1 98.44 110 SER A O 1
ATOM 811 N N . ASP A 1 111 ? 8.031 -3.146 -18.062 1 98.38 111 ASP A N 1
ATOM 812 C CA . ASP A 1 111 ? 7.609 -1.956 -18.797 1 98.38 111 ASP A CA 1
ATOM 813 C C . ASP A 1 111 ? 7.734 -0.705 -17.938 1 98.38 111 ASP A C 1
ATOM 815 O O . ASP A 1 111 ? 7.695 0.417 -18.438 1 98.38 111 ASP A O 1
ATOM 819 N N . PHE A 1 112 ? 7.82 -0.812 -16.688 1 98.56 112 PHE A N 1
ATOM 820 C CA . PHE A 1 112 ? 7.996 0.275 -15.742 1 98.56 112 PHE A CA 1
ATOM 821 C C . PHE A 1 112 ? 9.359 0.181 -15.055 1 98.56 112 PHE A C 1
ATOM 823 O O . PHE A 1 112 ? 9.945 -0.9 -14.977 1 98.56 112 PHE A O 1
ATOM 830 N N . PRO A 1 113 ? 9.82 1.392 -14.578 1 98.62 113 PRO A N 1
ATOM 831 C CA . PRO A 1 113 ? 11.031 1.234 -13.766 1 98.62 113 PRO A CA 1
ATOM 832 C C . PRO A 1 113 ? 10.867 0.199 -12.656 1 98.62 113 PRO A C 1
ATOM 834 O O . PRO A 1 113 ? 11.766 -0.613 -12.43 1 98.62 113 PRO A O 1
ATOM 837 N N . ILE A 1 114 ? 9.719 0.254 -11.969 1 98.69 114 ILE A N 1
ATOM 838 C CA . ILE A 1 114 ? 9.328 -0.835 -11.078 1 98.69 114 ILE A CA 1
ATOM 839 C C . ILE A 1 114 ? 7.816 -1.042 -11.148 1 98.69 114 ILE A C 1
ATOM 841 O O . ILE A 1 114 ? 7.055 -0.076 -11.227 1 98.69 114 ILE A O 1
ATOM 845 N N . GLN A 1 115 ? 7.434 -2.246 -11.312 1 98.81 115 GLN A N 1
ATOM 846 C CA . GLN A 1 115 ? 6.07 -2.65 -10.984 1 98.81 115 GLN A CA 1
ATOM 847 C C . GLN A 1 115 ? 5.891 -2.812 -9.477 1 98.81 115 GLN A C 1
ATOM 849 O O . GLN A 1 115 ? 6.191 -3.871 -8.922 1 98.81 115 GLN A O 1
ATOM 854 N N . HIS A 1 116 ? 5.328 -1.77 -8.844 1 98.94 116 HIS A N 1
ATOM 855 C CA . HIS A 1 116 ? 5.465 -1.612 -7.398 1 98.94 116 HIS A CA 1
ATOM 856 C C . HIS A 1 116 ? 4.164 -1.962 -6.684 1 98.94 116 HIS A C 1
ATOM 858 O O . HIS A 1 116 ? 4.078 -1.854 -5.457 1 98.94 116 HIS A O 1
ATOM 864 N N . ASP A 1 117 ? 3.16 -2.385 -7.41 1 98.88 117 ASP A N 1
ATOM 865 C CA . ASP A 1 117 ? 1.875 -2.758 -6.828 1 98.88 117 ASP A CA 1
ATOM 866 C C . ASP A 1 117 ? 2.008 -4 -5.949 1 98.88 117 ASP A C 1
ATOM 868 O O . ASP A 1 117 ? 2.779 -4.91 -6.266 1 98.88 117 ASP A O 1
ATOM 872 N N . LYS A 1 118 ? 1.332 -4.016 -4.84 1 98.94 118 LYS A N 1
ATOM 873 C CA . LYS A 1 118 ? 1.019 -5.191 -4.031 1 98.94 118 LYS A CA 1
ATOM 874 C C . LYS A 1 118 ? -0.49 -5.41 -3.941 1 98.94 118 LYS A C 1
ATOM 876 O O . LYS A 1 118 ? -1.174 -4.742 -3.164 1 98.94 118 LYS A O 1
ATOM 881 N N . VAL A 1 119 ? -0.94 -6.203 -4.84 1 99 119 VAL A N 1
ATOM 882 C CA . VAL A 1 119 ? -2.391 -6.305 -4.965 1 99 119 VAL A CA 1
ATOM 883 C C . VAL A 1 119 ? -2.789 -7.762 -5.18 1 99 119 VAL A C 1
ATOM 885 O O . VAL A 1 119 ? -2.141 -8.484 -5.941 1 99 119 VAL A O 1
ATOM 888 N N . ILE A 1 120 ? -3.822 -8.227 -4.5 1 99 120 ILE A N 1
ATOM 889 C CA . ILE A 1 120 ? -4.52 -9.484 -4.758 1 99 120 ILE A CA 1
ATOM 890 C C . ILE A 1 120 ? -6.012 -9.211 -4.961 1 99 120 ILE A C 1
ATOM 892 O O . ILE A 1 120 ? -6.68 -8.688 -4.066 1 99 120 ILE A O 1
ATOM 896 N N . ILE A 1 121 ? -6.504 -9.5 -6.152 1 99 121 ILE A N 1
ATOM 897 C CA . ILE A 1 121 ? -7.934 -9.43 -6.445 1 99 121 ILE A CA 1
ATOM 898 C C . ILE A 1 121 ? -8.547 -10.828 -6.332 1 99 121 ILE A C 1
ATOM 900 O O . ILE A 1 121 ? -8.133 -11.75 -7.027 1 99 121 ILE A O 1
ATOM 904 N N . VAL A 1 122 ? -9.539 -10.961 -5.453 1 98.94 122 VAL A N 1
ATOM 905 C CA . VAL A 1 122 ? -10.133 -12.258 -5.148 1 98.94 122 VAL A CA 1
ATOM 906 C C . VAL A 1 122 ? -11.578 -12.297 -5.637 1 98.94 122 VAL A C 1
ATOM 908 O O . VAL A 1 122 ? -12.398 -11.461 -5.234 1 98.94 122 VAL A O 1
ATOM 911 N N . ASP A 1 123 ? -11.906 -13.195 -6.543 1 98.94 123 ASP A N 1
ATOM 912 C CA . ASP A 1 123 ? -13.242 -13.531 -7.02 1 98.94 123 ASP A CA 1
ATOM 913 C C . ASP A 1 123 ? -13.945 -12.305 -7.594 1 98.94 123 ASP A C 1
ATOM 915 O O . ASP A 1 123 ? -15.172 -12.188 -7.504 1 98.94 123 ASP A O 1
ATOM 919 N N . ASN A 1 124 ? -13.188 -11.32 -7.969 1 98.75 124 ASN A N 1
ATOM 920 C CA . ASN A 1 124 ? -13.656 -10.109 -8.625 1 98.75 124 ASN A CA 1
ATOM 921 C C . ASN A 1 124 ? -14.5 -9.258 -7.688 1 98.75 124 ASN A C 1
ATOM 923 O O . ASN A 1 124 ? -15.312 -8.438 -8.141 1 98.75 124 ASN A O 1
ATOM 927 N N . VAL A 1 125 ? -14.352 -9.422 -6.41 1 98.81 125 VAL A N 1
ATOM 928 C CA . VAL A 1 125 ? -15.172 -8.609 -5.516 1 98.81 125 VAL A CA 1
ATOM 929 C C . VAL A 1 125 ? -14.336 -8.141 -4.328 1 98.81 125 VAL A C 1
ATOM 931 O O . VAL A 1 125 ? -14.727 -7.203 -3.627 1 98.81 125 VAL A O 1
ATOM 934 N N . THR A 1 126 ? -13.242 -8.789 -4.039 1 98.94 126 THR A N 1
ATOM 935 C CA . THR A 1 126 ? -12.391 -8.492 -2.896 1 98.94 126 THR A CA 1
ATOM 936 C C . THR A 1 126 ? -10.992 -8.086 -3.359 1 98.94 126 THR A C 1
ATOM 938 O O . THR A 1 126 ? -10.438 -8.695 -4.281 1 98.94 126 THR A O 1
ATOM 941 N N . VAL A 1 127 ? -10.445 -7.027 -2.74 1 99 127 VAL A N 1
ATOM 942 C CA . VAL A 1 127 ? -9.109 -6.566 -3.1 1 99 127 VAL A CA 1
ATOM 943 C C . VAL A 1 127 ? -8.242 -6.473 -1.847 1 99 127 VAL A C 1
ATOM 945 O O . VAL A 1 127 ? -8.664 -5.922 -0.828 1 99 127 VAL A O 1
ATOM 948 N N . GLU A 1 128 ? -7.078 -7.105 -1.86 1 99 128 GLU A N 1
ATOM 949 C CA . GLU A 1 128 ? -6 -6.84 -0.913 1 99 128 GLU A CA 1
ATOM 950 C C . GLU A 1 128 ?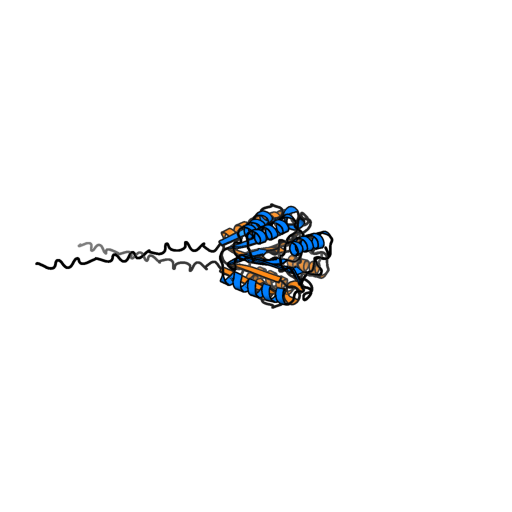 -4.984 -5.859 -1.493 1 99 128 GLU A C 1
ATOM 952 O O . GLU A 1 128 ? -4.641 -5.938 -2.674 1 99 128 GLU A O 1
ATOM 957 N N . THR A 1 129 ? -4.531 -4.816 -0.767 1 98.94 129 THR A N 1
ATOM 958 C CA . THR A 1 129 ? -3.441 -3.918 -1.134 1 98.94 129 THR A CA 1
ATOM 959 C C . THR A 1 129 ? -2.771 -3.344 0.111 1 98.94 129 THR A C 1
ATOM 961 O O . THR A 1 129 ? -3.025 -3.803 1.227 1 98.94 129 THR A O 1
ATOM 964 N N . GLY A 1 130 ? -1.86 -2.424 0.005 1 98.88 130 GLY A N 1
ATOM 965 C CA . GLY A 1 130 ? -1.078 -1.84 1.083 1 98.88 130 GLY A CA 1
ATOM 966 C C . GLY A 1 130 ? 0.408 -1.789 0.783 1 98.88 130 GLY A C 1
ATOM 967 O O . GLY A 1 130 ? 0.813 -1.837 -0.38 1 98.88 130 GLY A O 1
ATOM 968 N N . SER A 1 131 ? 1.182 -1.627 1.851 1 98.94 131 SER A N 1
ATOM 969 C CA . SER A 1 131 ? 2.631 -1.517 1.72 1 98.94 131 SER A CA 1
ATOM 970 C C . SER A 1 131 ? 3.293 -2.891 1.723 1 98.94 131 SER A C 1
ATOM 972 O O . SER A 1 131 ? 4.469 -3.02 1.377 1 98.94 131 SER A O 1
ATOM 974 N N . PHE A 1 132 ? 2.654 -3.955 2.016 1 98.88 132 PHE A N 1
ATOM 975 C CA . PHE A 1 132 ? 3.113 -5.297 2.354 1 98.88 132 PHE A CA 1
ATOM 976 C C . PHE A 1 132 ? 3.568 -6.043 1.106 1 98.88 132 PHE A C 1
ATOM 978 O O . PHE A 1 132 ? 2.748 -6.613 0.385 1 98.88 132 PHE A O 1
ATOM 985 N N . ASN A 1 133 ? 4.926 -6.051 0.872 1 98.94 133 ASN A N 1
ATOM 986 C CA . ASN A 1 133 ? 5.469 -6.953 -0.138 1 98.94 133 ASN A CA 1
ATOM 987 C C . ASN A 1 133 ? 5.289 -8.414 0.262 1 98.94 133 ASN A C 1
ATOM 989 O O . ASN A 1 133 ? 5.184 -8.734 1.448 1 98.94 133 ASN A O 1
ATOM 993 N N . PHE A 1 134 ? 5.258 -9.305 -0.731 1 98.94 134 PHE A N 1
ATOM 994 C CA . PHE A 1 134 ? 5.047 -10.719 -0.437 1 98.94 134 PHE A CA 1
ATOM 995 C C . PHE A 1 134 ? 6.371 -11.414 -0.134 1 98.94 134 PHE A C 1
ATOM 997 O O . PHE A 1 134 ? 6.793 -12.305 -0.875 1 98.94 134 PHE A O 1
ATOM 1004 N N . THR A 1 135 ? 6.969 -10.984 1.015 1 98.94 135 THR A N 1
ATOM 1005 C CA . THR A 1 135 ? 8.273 -11.445 1.475 1 98.94 135 THR A CA 1
ATOM 1006 C C . THR A 1 135 ? 8.242 -11.75 2.969 1 98.94 135 THR A C 1
ATOM 1008 O O . THR A 1 135 ? 7.371 -11.258 3.689 1 98.94 135 THR A O 1
ATOM 1011 N N . LYS A 1 136 ? 9.242 -12.57 3.375 1 98.75 136 LYS A N 1
ATOM 1012 C CA . LYS A 1 136 ? 9.383 -12.852 4.801 1 98.75 136 LYS A CA 1
ATOM 1013 C C . LYS A 1 136 ? 9.68 -11.57 5.586 1 98.75 136 LYS A C 1
ATOM 1015 O O . LYS A 1 136 ? 9.18 -11.391 6.699 1 98.75 136 LYS A O 1
ATOM 1020 N N . ALA A 1 137 ? 10.492 -10.656 5.062 1 98.81 137 ALA A N 1
ATOM 1021 C CA . ALA A 1 137 ? 10.82 -9.406 5.738 1 98.81 137 ALA A CA 1
ATOM 1022 C C . ALA A 1 137 ? 9.57 -8.555 5.953 1 98.81 137 ALA A C 1
ATOM 1024 O O . ALA A 1 137 ? 9.414 -7.922 7 1 98.81 137 ALA A O 1
ATOM 1025 N N . ALA A 1 138 ? 8.664 -8.484 4.996 1 98.94 138 ALA A N 1
ATOM 1026 C CA . ALA A 1 138 ? 7.406 -7.75 5.137 1 98.94 138 ALA A CA 1
ATOM 1027 C C . ALA A 1 138 ? 6.527 -8.375 6.219 1 98.94 138 ALA A C 1
ATOM 1029 O O . ALA A 1 138 ? 5.797 -7.664 6.914 1 98.94 138 ALA A O 1
ATOM 1030 N N . GLU A 1 139 ? 6.652 -9.641 6.379 1 98.88 139 GLU A N 1
ATOM 1031 C CA . GLU A 1 139 ? 5.84 -10.359 7.355 1 98.88 139 GLU A CA 1
ATOM 1032 C C . GLU A 1 139 ? 6.348 -10.125 8.773 1 98.88 139 GLU A C 1
ATOM 1034 O O . GLU A 1 139 ? 5.555 -9.992 9.711 1 98.88 139 GLU A O 1
ATOM 1039 N N . THR A 1 140 ? 7.66 -10.031 8.891 1 98.75 140 THR A N 1
ATOM 1040 C CA . THR A 1 140 ? 8.141 -10.32 10.234 1 98.75 140 THR A CA 1
ATOM 1041 C C . THR A 1 140 ? 9.086 -9.227 10.719 1 98.75 140 THR A C 1
ATOM 1043 O O . THR A 1 140 ? 9.414 -9.156 11.906 1 98.75 140 THR A O 1
ATOM 1046 N N . LYS A 1 141 ? 9.562 -8.375 9.867 1 98.88 141 LYS A N 1
ATOM 1047 C CA . LYS A 1 141 ? 10.625 -7.461 10.273 1 98.88 141 LYS A CA 1
ATOM 1048 C C . LYS A 1 141 ? 10.234 -6.012 9.992 1 98.88 141 LYS A C 1
ATOM 1050 O O . LYS A 1 141 ? 10.391 -5.141 10.852 1 98.88 141 LYS A O 1
ATOM 1055 N N . ASN A 1 142 ? 9.766 -5.734 8.781 1 98.94 142 ASN A N 1
ATOM 1056 C CA . ASN A 1 142 ? 9.461 -4.375 8.352 1 98.94 142 ASN A CA 1
ATOM 1057 C C . ASN A 1 142 ? 8.188 -3.85 9.008 1 98.94 142 ASN A C 1
ATOM 1059 O O . ASN A 1 142 ? 7.387 -4.625 9.531 1 98.94 142 ASN A O 1
ATOM 1063 N N . SER A 1 143 ? 8.07 -2.594 9.094 1 98.94 143 SER A N 1
ATOM 1064 C CA . SER A 1 143 ? 6.781 -1.978 9.391 1 98.94 143 SER A CA 1
ATOM 1065 C C . SER A 1 143 ? 5.918 -1.88 8.133 1 98.94 143 SER A C 1
ATOM 1067 O O . SER A 1 143 ? 6.309 -1.246 7.152 1 98.94 143 SER A O 1
ATOM 1069 N N . GLU A 1 144 ? 4.801 -2.578 8.133 1 98.94 144 GLU A N 1
ATOM 1070 C CA . GLU A 1 144 ? 3.932 -2.676 6.965 1 98.94 144 GLU A CA 1
ATOM 1071 C C . GLU A 1 144 ? 2.461 -2.613 7.363 1 98.94 144 GLU A C 1
ATOM 1073 O O . GLU A 1 144 ? 2.119 -2.834 8.531 1 98.94 144 GLU A O 1
ATOM 1078 N N . ASN A 1 145 ? 1.659 -2.311 6.383 1 98.94 145 ASN A N 1
ATOM 1079 C CA . ASN A 1 145 ? 0.223 -2.549 6.48 1 98.94 145 ASN A CA 1
ATOM 1080 C C . ASN A 1 145 ? -0.295 -3.34 5.281 1 98.94 145 ASN A C 1
ATOM 1082 O O . ASN A 1 145 ? 0.215 -3.197 4.168 1 98.94 145 ASN A O 1
ATOM 1086 N N . ALA A 1 146 ? -1.273 -4.207 5.492 1 98.94 146 ALA A N 1
ATOM 1087 C CA . ALA A 1 146 ? -2.092 -4.871 4.48 1 98.94 146 ALA A CA 1
ATOM 1088 C C . ALA A 1 146 ? -3.576 -4.609 4.719 1 98.94 146 ALA A C 1
ATOM 1090 O O . ALA A 1 146 ? -4.086 -4.84 5.816 1 98.94 146 ALA A O 1
ATOM 1091 N N . VAL A 1 147 ? -4.223 -4.137 3.682 1 98.94 147 VAL A N 1
ATOM 1092 C CA . VAL A 1 147 ? -5.656 -3.871 3.756 1 98.94 147 VAL A CA 1
ATOM 1093 C C . VAL A 1 147 ? -6.406 -4.82 2.826 1 98.94 147 VAL A C 1
ATOM 1095 O O . VAL A 1 147 ? -5.977 -5.066 1.697 1 98.94 147 VAL A O 1
ATOM 1098 N N . VAL A 1 148 ? -7.477 -5.387 3.33 1 98.94 148 VAL A N 1
ATOM 1099 C CA . VAL A 1 148 ? -8.391 -6.156 2.49 1 98.94 148 VAL A CA 1
ATOM 1100 C C . VAL A 1 148 ? -9.758 -5.48 2.461 1 98.94 148 VAL A C 1
ATOM 1102 O O . VAL A 1 148 ? -10.352 -5.211 3.51 1 98.94 148 VAL A O 1
ATOM 1105 N N . ILE A 1 149 ? -10.188 -5.156 1.285 1 98.94 149 ILE A N 1
ATOM 1106 C CA . ILE A 1 149 ? -11.5 -4.582 1.023 1 98.94 149 ILE A CA 1
ATOM 1107 C C . ILE A 1 149 ? -12.438 -5.656 0.468 1 98.94 149 ILE A C 1
ATOM 1109 O O . ILE A 1 149 ? -12.367 -5.992 -0.717 1 98.94 149 ILE A O 1
ATOM 1113 N N . TRP A 1 150 ? -13.305 -6.086 1.331 1 98.81 150 TRP A N 1
ATOM 1114 C CA . TRP A 1 150 ? -14.125 -7.258 1.055 1 98.81 150 TRP A CA 1
ATOM 1115 C C . TRP A 1 150 ? -15.414 -6.863 0.333 1 98.81 150 TRP A C 1
ATOM 1117 O O . TRP A 1 150 ? -16.094 -5.918 0.741 1 98.81 150 TRP A O 1
ATOM 1127 N N . ASN A 1 151 ? -15.719 -7.57 -0.688 1 98.44 151 ASN A N 1
ATOM 1128 C CA . ASN A 1 151 ? -17.031 -7.566 -1.334 1 98.44 151 ASN A CA 1
ATOM 1129 C C . ASN A 1 151 ? -17.375 -6.184 -1.873 1 98.44 151 ASN A C 1
ATOM 1131 O O . ASN A 1 151 ? -18.469 -5.664 -1.588 1 98.44 151 ASN A O 1
ATOM 1135 N N . MET A 1 152 ? -16.516 -5.637 -2.623 1 98.62 152 MET A N 1
ATOM 1136 C CA . MET A 1 152 ? -16.734 -4.395 -3.352 1 98.62 152 MET A CA 1
ATOM 1137 C C . MET A 1 152 ? -16.453 -4.566 -4.836 1 98.62 152 MET A C 1
ATOM 1139 O O . MET A 1 152 ? -15.398 -4.141 -5.32 1 98.62 152 MET A O 1
ATOM 1143 N N . PRO A 1 153 ? -17.438 -5.02 -5.562 1 98.5 153 PRO A N 1
ATOM 1144 C CA . PRO A 1 153 ? -17.203 -5.453 -6.941 1 98.5 153 PRO A CA 1
ATOM 1145 C C . PRO A 1 153 ? -16.75 -4.309 -7.848 1 98.5 153 PRO A C 1
ATOM 1147 O O . PRO A 1 153 ? -15.945 -4.512 -8.758 1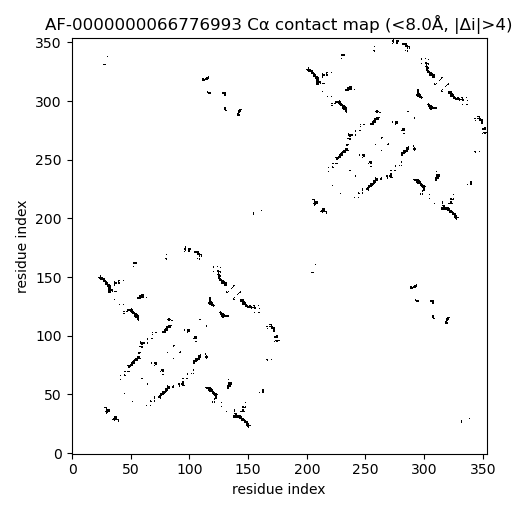 98.5 153 PRO A O 1
ATOM 1150 N N . LYS A 1 154 ? -17.281 -3.086 -7.652 1 98.56 154 LYS A N 1
ATOM 1151 C CA . LYS A 1 154 ? -16.875 -1.977 -8.508 1 98.56 154 LYS A CA 1
ATOM 1152 C C . LYS A 1 154 ? -15.414 -1.62 -8.305 1 98.56 154 LYS A C 1
ATOM 1154 O O . LYS A 1 154 ? -14.703 -1.315 -9.266 1 98.56 154 LYS A O 1
ATOM 1159 N N . LEU A 1 155 ? -14.992 -1.609 -7.039 1 98.88 155 LEU A N 1
ATOM 1160 C CA . LEU A 1 155 ? -13.578 -1.393 -6.754 1 98.88 155 LEU A CA 1
ATOM 1161 C C . LEU A 1 155 ? -12.727 -2.496 -7.367 1 98.88 155 LEU A C 1
ATOM 1163 O O . LEU A 1 155 ? -11.688 -2.217 -7.98 1 98.88 155 LEU A O 1
ATOM 1167 N N . ALA A 1 156 ? -13.172 -3.715 -7.191 1 98.94 156 ALA A N 1
ATOM 1168 C CA . ALA A 1 156 ? -12.43 -4.855 -7.723 1 98.94 156 ALA A CA 1
ATOM 1169 C C . ALA A 1 156 ? -12.32 -4.781 -9.242 1 98.94 156 ALA A C 1
ATOM 1171 O O . ALA A 1 156 ? -11.281 -5.121 -9.812 1 98.94 156 ALA A O 1
ATOM 1172 N N . GLU A 1 157 ? -13.367 -4.359 -9.852 1 98.94 157 GLU A N 1
ATOM 1173 C CA . GLU A 1 157 ? -13.344 -4.207 -11.305 1 98.94 157 GLU A CA 1
ATOM 1174 C C . GLU A 1 157 ? -12.281 -3.199 -11.742 1 98.94 157 GLU A C 1
ATOM 1176 O O . GLU A 1 157 ? -11.586 -3.416 -12.734 1 98.94 157 GLU A O 1
ATOM 1181 N N . SER A 1 158 ? -12.195 -2.1 -11.062 1 98.94 158 SER A N 1
ATOM 1182 C CA . SER A 1 158 ? -11.18 -1.102 -11.359 1 98.94 158 SER A CA 1
ATOM 1183 C C . SER A 1 158 ? -9.773 -1.684 -11.211 1 98.94 158 SER A C 1
ATOM 1185 O O . SER A 1 158 ? -8.93 -1.508 -12.094 1 98.94 158 SER A O 1
ATOM 1187 N N . PHE A 1 159 ? -9.5 -2.369 -10.133 1 98.94 159 PHE A N 1
ATOM 1188 C CA . PHE A 1 159 ? -8.211 -3.006 -9.922 1 98.94 159 PHE A CA 1
ATOM 1189 C C . PHE A 1 159 ? -7.945 -4.059 -10.992 1 98.94 159 PHE A C 1
ATOM 1191 O O . PHE A 1 159 ? -6.801 -4.258 -11.406 1 98.94 159 PHE A O 1
ATOM 1198 N N . LEU A 1 160 ? -8.992 -4.762 -11.375 1 98.94 160 LEU A N 1
ATOM 1199 C CA . LEU A 1 160 ? -8.828 -5.797 -12.391 1 98.94 160 LEU A CA 1
ATOM 1200 C C . LEU A 1 160 ? -8.391 -5.184 -13.719 1 98.94 160 LEU A C 1
ATOM 1202 O O . LEU A 1 160 ? -7.57 -5.762 -14.43 1 98.94 160 LEU A O 1
ATOM 1206 N N . GLU A 1 161 ? -8.945 -4.09 -14.062 1 98.94 161 GLU A N 1
ATOM 1207 C CA . GLU A 1 161 ? -8.516 -3.393 -15.273 1 98.94 161 GLU A CA 1
ATOM 1208 C C . GLU A 1 161 ? -7.047 -2.984 -15.18 1 98.94 161 GLU A C 1
ATOM 1210 O O . GLU A 1 161 ? -6.297 -3.107 -16.156 1 98.94 161 GLU A O 1
ATOM 1215 N N . HIS A 1 162 ? -6.688 -2.451 -14.047 1 98.94 162 HIS A N 1
ATOM 1216 C CA . HIS A 1 162 ? -5.293 -2.094 -13.797 1 98.94 162 HIS A CA 1
ATOM 1217 C C . HIS A 1 162 ? -4.383 -3.312 -13.914 1 98.94 162 HIS A C 1
ATOM 1219 O O . HIS A 1 162 ? -3.35 -3.262 -14.578 1 98.94 162 HIS A O 1
ATOM 1225 N N . TRP A 1 163 ? -4.781 -4.383 -13.32 1 98.94 163 TRP A N 1
ATOM 1226 C CA . TRP A 1 163 ? -4.051 -5.645 -13.391 1 98.94 163 TRP A CA 1
ATOM 1227 C C . TRP A 1 163 ? -3.939 -6.133 -14.828 1 98.94 163 TRP A C 1
ATOM 1229 O O . TRP A 1 163 ? -2.867 -6.551 -15.273 1 98.94 163 TRP A O 1
ATOM 1239 N N . GLN A 1 164 ? -5.031 -6.086 -15.523 1 98.94 164 GLN A N 1
ATOM 1240 C CA . GLN A 1 164 ? -5.059 -6.594 -16.891 1 98.94 164 GLN A CA 1
ATOM 1241 C C . GLN A 1 164 ? -4.078 -5.836 -17.781 1 98.94 164 GLN A C 1
ATOM 1243 O O . GLN A 1 164 ? -3.426 -6.43 -18.641 1 98.94 164 GLN A O 1
ATOM 1248 N N . ASP A 1 165 ? -4.031 -4.594 -17.609 1 98.94 165 ASP A N 1
ATOM 1249 C CA . ASP A 1 165 ? -3.064 -3.809 -18.375 1 98.94 165 ASP A CA 1
ATOM 1250 C C . ASP A 1 165 ? -1.639 -4.281 -18.094 1 98.94 165 ASP A C 1
ATOM 1252 O O . ASP A 1 165 ? -0.85 -4.461 -19.031 1 98.94 165 ASP A O 1
ATOM 1256 N N . ARG A 1 166 ? -1.29 -4.473 -16.812 1 98.94 166 ARG A N 1
ATOM 1257 C CA . ARG A 1 166 ? 0.048 -4.938 -16.453 1 98.94 166 ARG A CA 1
ATOM 1258 C C . ARG A 1 166 ? 0.281 -6.359 -16.953 1 98.94 166 ARG A C 1
ATOM 1260 O O . ARG A 1 166 ? 1.409 -6.73 -17.281 1 98.94 166 ARG A O 1
ATOM 1267 N N . TRP A 1 167 ? -0.698 -7.141 -16.844 1 98.94 167 TRP A N 1
ATOM 1268 C CA . TRP A 1 167 ? -0.628 -8.5 -17.375 1 98.94 167 TRP A CA 1
ATOM 1269 C C . TRP A 1 167 ? -0.336 -8.492 -18.875 1 98.94 167 TRP A C 1
ATOM 1271 O O . TRP A 1 167 ? 0.529 -9.234 -19.344 1 98.94 167 TRP A O 1
ATOM 1281 N N . ASN A 1 168 ? -1.026 -7.641 -19.578 1 98.88 168 ASN A N 1
ATOM 1282 C CA . ASN A 1 168 ? -0.874 -7.57 -21.016 1 98.88 168 ASN A CA 1
ATOM 1283 C C . ASN A 1 168 ? 0.529 -7.121 -21.422 1 98.88 168 ASN A C 1
ATOM 1285 O O . ASN A 1 168 ? 1.042 -7.52 -22.469 1 98.88 168 ASN A O 1
ATOM 1289 N N . ARG A 1 169 ? 1.098 -6.371 -20.609 1 98.25 169 ARG A N 1
ATOM 1290 C CA . ARG A 1 169 ? 2.422 -5.828 -20.891 1 98.25 169 ARG A CA 1
ATOM 1291 C C . ARG A 1 169 ? 3.516 -6.812 -20.5 1 98.25 169 ARG A C 1
ATOM 1293 O O . ARG A 1 169 ? 4.672 -6.664 -20.891 1 98.25 169 ARG A O 1
ATOM 1300 N N . GLY A 1 170 ? 3.121 -7.754 -19.625 1 98.56 170 GLY A N 1
ATOM 1301 C CA . GLY A 1 170 ? 4.09 -8.695 -19.094 1 98.56 170 GLY A CA 1
ATOM 1302 C C . GLY A 1 170 ? 4.523 -9.75 -20.094 1 98.56 170 GLY A C 1
ATOM 1303 O O . GLY A 1 170 ? 3.938 -9.859 -21.172 1 98.56 170 GLY A O 1
ATOM 1304 N N . ARG A 1 171 ? 5.605 -10.461 -19.75 1 98.56 171 ARG A N 1
ATOM 1305 C CA . ARG A 1 171 ? 6.117 -11.602 -20.5 1 98.56 171 ARG A CA 1
ATOM 1306 C C . ARG A 1 171 ? 5.969 -12.898 -19.703 1 98.56 171 ARG A C 1
ATOM 1308 O O . ARG A 1 171 ? 6.219 -12.922 -18.5 1 98.56 171 ARG A O 1
ATOM 1315 N N . ASP A 1 172 ? 5.641 -13.945 -20.453 1 98.62 172 ASP A N 1
ATOM 1316 C CA . ASP A 1 172 ? 5.473 -15.227 -19.797 1 98.62 172 ASP A CA 1
ATOM 1317 C C . ASP A 1 172 ? 6.781 -15.68 -19.141 1 98.62 172 ASP A C 1
ATOM 1319 O O . ASP A 1 172 ? 7.852 -15.562 -19.734 1 98.62 172 ASP A O 1
ATOM 1323 N N . TYR A 1 173 ? 6.609 -16.094 -17.891 1 98.31 173 TYR A N 1
ATOM 1324 C CA . TYR A 1 173 ? 7.754 -16.703 -17.219 1 98.31 173 TYR A CA 1
ATOM 1325 C C . TYR A 1 173 ? 7.777 -18.219 -17.469 1 98.31 173 TYR A C 1
ATOM 1327 O O . TYR A 1 173 ? 6.754 -18.891 -17.344 1 98.31 173 TYR A O 1
ATOM 1335 N N . ARG A 1 174 ? 8.906 -18.719 -17.844 1 93.44 174 ARG A N 1
ATOM 1336 C CA . ARG A 1 174 ? 9.102 -20.141 -18.031 1 93.44 174 ARG A CA 1
ATOM 1337 C C . ARG A 1 174 ? 10.18 -20.672 -17.094 1 93.44 174 ARG A C 1
ATOM 1339 O O . ARG A 1 174 ? 11.297 -20.156 -17.062 1 93.44 174 ARG A O 1
ATOM 1346 N N . SER A 1 175 ? 9.734 -21.625 -16.375 1 92.19 175 SER A N 1
ATOM 1347 C CA . SER A 1 175 ? 10.688 -22.234 -15.445 1 92.19 175 SER A CA 1
ATOM 1348 C C . SER A 1 175 ? 11.805 -22.953 -16.188 1 92.19 175 SER A C 1
ATOM 1350 O O . SER A 1 175 ? 11.562 -23.594 -17.219 1 92.19 175 SER A O 1
ATOM 1352 N N . SER A 1 176 ? 13.008 -22.797 -15.781 1 81.19 176 SER A N 1
ATOM 1353 C CA . SER A 1 176 ? 14.141 -23.5 -16.391 1 81.19 176 SER A CA 1
ATOM 1354 C C . SER A 1 176 ? 14.266 -24.922 -15.852 1 81.19 176 SER A C 1
ATOM 1356 O O . SER A 1 176 ? 15.156 -25.672 -16.25 1 81.19 176 SER A O 1
ATOM 1358 N N . TYR A 1 177 ? 13.352 -25.312 -14.992 1 76.31 177 TYR A N 1
ATOM 1359 C CA . TYR A 1 177 ? 13.469 -26.641 -14.422 1 76.31 177 TYR A CA 1
ATOM 1360 C C . TYR A 1 177 ? 12.125 -27.359 -14.43 1 76.31 177 TYR A C 1
ATOM 1362 O O . TYR A 1 177 ? 11.07 -26.719 -14.344 1 76.31 177 TYR A O 1
ATOM 1370 N N . MET B 1 1 ? -63.094 42.312 39.594 1 38.44 1 MET B N 1
ATOM 1371 C CA . MET B 1 1 ? -61.719 42.312 39.062 1 38.44 1 MET B CA 1
ATOM 1372 C C . MET B 1 1 ? -61.344 40.938 38.531 1 38.44 1 MET B C 1
ATOM 1374 O O . MET B 1 1 ? -61.062 40 39.344 1 38.44 1 MET B O 1
ATOM 1378 N N . LYS B 1 2 ? -62.094 40.469 37.469 1 47.84 2 LYS B N 1
ATOM 1379 C CA . LYS B 1 2 ? -61.875 39.219 36.719 1 47.84 2 LYS B CA 1
ATOM 1380 C C . LYS B 1 2 ? -60.469 39.125 36.188 1 47.84 2 LYS B C 1
ATOM 1382 O O . LYS B 1 2 ? -60 40 35.469 1 47.84 2 LYS B O 1
ATOM 1387 N N . ASN B 1 3 ? -59.531 38.531 36.969 1 46.66 3 ASN B N 1
ATOM 1388 C CA . ASN B 1 3 ? -58.156 38.219 36.625 1 46.66 3 ASN B CA 1
ATOM 1389 C C . ASN B 1 3 ? -58.062 37.375 35.375 1 46.66 3 ASN B C 1
ATOM 1391 O O . ASN B 1 3 ? -58.625 36.25 35.344 1 46.66 3 ASN B O 1
ATOM 1395 N N . LEU B 1 4 ? -58.094 37.969 34.188 1 49.38 4 LEU B N 1
ATOM 1396 C CA . LEU B 1 4 ? -57.844 37.25 32.938 1 49.38 4 LEU B CA 1
ATOM 1397 C C . LEU B 1 4 ? -56.438 36.656 32.938 1 49.38 4 LEU B C 1
ATOM 1399 O O . LEU B 1 4 ? -55.438 37.375 32.938 1 49.38 4 LEU B O 1
ATOM 1403 N N . ALA B 1 5 ? -56.188 35.438 33.5 1 53.34 5 ALA B N 1
ATOM 1404 C CA . ALA B 1 5 ? -54.969 34.656 33.375 1 53.34 5 ALA B CA 1
ATOM 1405 C C . ALA B 1 5 ? -54.625 34.406 31.891 1 53.34 5 ALA B C 1
ATOM 1407 O O . ALA B 1 5 ? -55.406 33.844 31.141 1 53.34 5 ALA B O 1
ATOM 1408 N N . THR B 1 6 ? -53.812 35.344 31.266 1 50.41 6 THR B N 1
ATOM 1409 C CA . THR B 1 6 ? -53.281 35.125 29.938 1 50.41 6 THR B CA 1
ATOM 1410 C C . THR B 1 6 ? -52.438 33.844 29.906 1 50.41 6 THR B C 1
ATOM 1412 O O . THR B 1 6 ? -51.469 33.719 30.672 1 50.41 6 THR B O 1
ATOM 1415 N N . TRP B 1 7 ? -52.938 32.719 29.469 1 55.19 7 TRP B N 1
ATOM 1416 C CA . TRP B 1 7 ? -52.219 31.469 29.172 1 55.19 7 TRP B CA 1
ATOM 1417 C C . TRP B 1 7 ? -51.156 31.703 28.109 1 55.19 7 TRP B C 1
ATOM 1419 O O . TRP B 1 7 ? -51.469 32.062 26.969 1 55.19 7 TRP B O 1
ATOM 1429 N N . LEU B 1 8 ? -50 32.156 28.453 1 50.38 8 LEU B N 1
ATOM 1430 C CA . LEU B 1 8 ? -48.875 32.188 27.531 1 50.38 8 LEU B CA 1
ATOM 1431 C C . LEU B 1 8 ? -48.531 30.766 27.078 1 50.38 8 LEU B C 1
ATOM 1433 O O . LEU B 1 8 ? -48.156 29.922 27.891 1 50.38 8 LEU B O 1
ATOM 1437 N N . LEU B 1 9 ? -49.062 30.281 25.969 1 53.06 9 LEU B N 1
ATOM 1438 C CA . LEU B 1 9 ? -48.625 29.078 25.297 1 53.06 9 LEU B CA 1
ATOM 1439 C C . LEU B 1 9 ? -47.156 29.203 24.859 1 53.06 9 LEU B C 1
ATOM 1441 O O . LEU B 1 9 ? -46.844 30.031 24.016 1 53.06 9 LEU B O 1
ATOM 1445 N N . ALA B 1 10 ? -46.219 28.781 25.656 1 57 10 ALA B N 1
ATOM 1446 C CA . ALA B 1 10 ? -44.844 28.609 25.234 1 57 10 ALA B CA 1
ATOM 1447 C C . ALA B 1 10 ? -44.75 27.578 24.109 1 57 10 ALA B C 1
ATOM 1449 O O . ALA B 1 10 ? -44.969 26.391 24.328 1 57 10 ALA B O 1
ATOM 1450 N N . ALA B 1 11 ? -44.75 27.969 22.844 1 55.78 11 ALA B N 1
ATOM 1451 C CA . ALA B 1 11 ? -44.375 27.062 21.75 1 55.78 11 ALA B CA 1
ATOM 1452 C C . ALA B 1 11 ? -42.938 26.609 21.891 1 55.78 11 ALA B C 1
ATOM 1454 O O . ALA B 1 11 ? -42 27.438 21.797 1 55.78 11 ALA B O 1
ATOM 1455 N N . ALA B 1 12 ? -42.688 25.469 22.438 1 55.59 12 ALA B N 1
ATOM 1456 C CA . ALA B 1 12 ? -41.375 24.812 22.359 1 55.59 12 ALA B CA 1
ATOM 1457 C C . ALA B 1 12 ? -41 24.516 20.906 1 55.59 12 ALA B C 1
ATOM 1459 O O . ALA B 1 12 ? -41.625 23.688 20.25 1 55.59 12 ALA B O 1
ATOM 1460 N N . PHE B 1 13 ? -40.312 25.422 20.219 1 57.62 13 PHE B N 1
ATOM 1461 C CA . PHE B 1 13 ? -39.688 25.109 18.938 1 57.62 13 PHE B CA 1
ATOM 1462 C C . PHE B 1 13 ? -38.688 23.969 19.094 1 57.62 13 PHE B C 1
ATOM 1464 O O . PHE B 1 13 ? -37.594 24.156 19.688 1 57.62 13 PHE B O 1
ATOM 1471 N N . THR B 1 14 ? -39.125 22.75 18.953 1 54.5 14 THR B N 1
ATOM 1472 C CA . THR B 1 14 ? -38.188 21.656 18.75 1 54.5 14 THR B CA 1
ATOM 1473 C C . THR B 1 14 ? -37.375 21.859 17.469 1 54.5 14 THR B C 1
ATOM 1475 O O . THR B 1 14 ? -37.938 21.812 16.375 1 54.5 14 THR B O 1
ATOM 1478 N N . THR B 1 15 ? -36.406 22.578 17.438 1 52.03 15 THR B N 1
ATOM 1479 C CA . THR B 1 15 ? -35.5 22.5 16.297 1 52.03 15 THR B CA 1
ATOM 1480 C C . THR B 1 15 ? -35.094 21.062 16.016 1 52.03 15 THR B C 1
ATOM 1482 O O . THR B 1 15 ? -34.406 20.438 16.828 1 52.03 15 THR B O 1
ATOM 1485 N N . ALA B 1 16 ? -35.875 20.469 15.219 1 53.28 16 ALA B N 1
ATOM 1486 C CA . ALA B 1 16 ? -35.375 19.203 14.688 1 53.28 16 ALA B CA 1
ATOM 1487 C C . ALA B 1 16 ? -33.969 19.359 14.133 1 53.28 16 ALA B C 1
ATOM 1489 O O . ALA B 1 16 ? -33.719 20.156 13.227 1 53.28 16 ALA B O 1
ATOM 1490 N N . ALA B 1 17 ? -32.906 19.078 14.891 1 51.59 17 ALA B N 1
ATOM 1491 C CA . ALA B 1 17 ? -31.562 19.016 14.312 1 51.59 17 ALA B CA 1
ATOM 1492 C C . ALA B 1 17 ? -31.594 18.344 12.945 1 51.59 17 ALA B C 1
ATOM 1494 O O . ALA B 1 17 ? -32.156 17.25 12.781 1 51.59 17 ALA B O 1
ATOM 1495 N N . LEU B 1 18 ? -31.453 19.047 11.844 1 52.78 18 LEU B N 1
ATOM 1496 C CA . LEU B 1 18 ? -31.25 18.406 10.547 1 52.78 18 LEU B CA 1
ATOM 1497 C C . LEU B 1 18 ? -30.312 17.219 10.664 1 52.78 18 LEU B C 1
ATOM 1499 O O . LEU B 1 18 ? -29.297 17.297 11.359 1 52.78 18 LEU B O 1
ATOM 1503 N N . PRO B 1 19 ? -30.797 16.094 10.344 1 50.09 19 PRO B N 1
ATOM 1504 C CA . PRO B 1 19 ? -29.875 14.953 10.43 1 50.09 19 PRO B CA 1
ATOM 1505 C C . PRO B 1 19 ? -28.516 15.25 9.797 1 50.09 19 PRO B C 1
ATOM 1507 O O . PRO B 1 19 ? -28.453 15.859 8.727 1 50.09 19 PRO B O 1
ATOM 1510 N N . ALA B 1 20 ? -27.5 15.539 10.469 1 50.88 20 ALA B N 1
ATOM 1511 C CA . ALA B 1 20 ? -26.156 15.586 9.93 1 50.88 20 ALA B CA 1
ATOM 1512 C C . ALA B 1 20 ? -25.969 14.578 8.797 1 50.88 20 ALA B C 1
ATOM 1514 O O . ALA B 1 20 ? -26.219 13.383 8.977 1 50.88 20 ALA B O 1
ATOM 1515 N N . PHE B 1 21 ? -26.281 14.969 7.594 1 49.91 21 PHE B N 1
ATOM 1516 C CA . PHE B 1 21 ? -25.984 14.078 6.477 1 49.91 21 PHE B CA 1
ATOM 1517 C C . PHE B 1 21 ? -24.688 13.328 6.703 1 49.91 21 PHE B C 1
ATOM 1519 O O . PHE B 1 21 ? -23.609 13.93 6.676 1 49.91 21 PHE B O 1
ATOM 1526 N N . ALA B 1 22 ? -24.688 12.312 7.547 1 60.78 22 ALA B N 1
ATOM 1527 C CA . ALA B 1 22 ? -23.531 11.461 7.812 1 60.78 22 ALA B CA 1
ATOM 1528 C C . ALA B 1 22 ? -22.828 11.078 6.516 1 60.78 22 ALA B C 1
ATOM 1530 O O . ALA B 1 22 ? -23.469 10.594 5.574 1 60.78 22 ALA B O 1
ATOM 1531 N N . VAL B 1 23 ? -21.719 11.719 6.164 1 78.5 23 VAL B N 1
ATOM 1532 C CA . VAL B 1 23 ? -20.953 11.391 4.965 1 78.5 23 VAL B CA 1
ATOM 1533 C C . VAL B 1 23 ? -20.719 9.883 4.895 1 78.5 23 VAL B C 1
ATOM 1535 O O . VAL B 1 23 ? -20.297 9.273 5.875 1 78.5 23 VAL B O 1
ATOM 1538 N N . GLU B 1 24 ? -21.172 9.234 3.924 1 90.75 24 GLU B N 1
ATOM 1539 C CA . GLU B 1 24 ? -21.141 7.789 3.734 1 90.75 24 GLU B CA 1
ATOM 1540 C C . GLU B 1 24 ? -19.734 7.289 3.447 1 90.75 24 GLU B C 1
ATOM 1542 O O . GLU B 1 24 ? -18.984 7.926 2.707 1 90.75 24 GLU B O 1
ATOM 1547 N N . PRO B 1 25 ? -19.375 6.234 4.168 1 96 25 PRO B N 1
ATOM 1548 C CA . PRO B 1 25 ? -18.078 5.621 3.85 1 96 25 PRO B CA 1
ATOM 1549 C C . PRO B 1 25 ? -17.938 5.277 2.367 1 96 25 PRO B C 1
ATOM 1551 O O . PRO B 1 25 ? -18.922 4.91 1.72 1 96 25 PRO B O 1
ATOM 1554 N N . SER B 1 26 ? -16.812 5.449 1.809 1 97.94 26 SER B N 1
ATOM 1555 C CA . SER B 1 26 ? -16.516 5.07 0.429 1 97.94 26 SER B CA 1
ATOM 1556 C C . SER B 1 26 ? -15.031 4.758 0.243 1 97.94 26 SER B C 1
ATOM 1558 O O . SER B 1 26 ? -14.211 5.07 1.11 1 97.94 26 SER B O 1
ATOM 1560 N N . VAL B 1 27 ? -14.75 4.043 -0.801 1 98.81 27 VAL B N 1
ATOM 1561 C CA . VAL B 1 27 ? -13.375 3.713 -1.156 1 98.81 27 VAL B CA 1
ATOM 1562 C C . VAL B 1 27 ? -13.086 4.172 -2.584 1 98.81 27 VAL B C 1
ATOM 1564 O O . VAL B 1 27 ? -13.875 3.91 -3.498 1 98.81 27 VAL B O 1
ATOM 1567 N N . GLN B 1 28 ? -11.984 4.91 -2.752 1 98.88 28 GLN B N 1
ATOM 1568 C CA . GLN B 1 28 ? -11.492 5.32 -4.062 1 98.88 28 GLN B CA 1
ATOM 1569 C C . GLN B 1 28 ? -10.078 4.816 -4.301 1 98.88 28 GLN B C 1
ATOM 1571 O O . GLN B 1 28 ? -9.305 4.656 -3.355 1 98.88 28 GLN B O 1
ATOM 1576 N N . VAL B 1 29 ? -9.797 4.602 -5.566 1 98.94 29 VAL B N 1
ATOM 1577 C CA . VAL B 1 29 ? -8.445 4.188 -5.926 1 98.94 29 VAL B CA 1
ATOM 1578 C C . VAL B 1 29 ? -7.934 5.043 -7.082 1 98.94 29 VAL B C 1
ATOM 1580 O O . VAL B 1 29 ? -8.719 5.5 -7.918 1 98.94 29 VAL B O 1
ATOM 1583 N N . GLY B 1 30 ? -6.664 5.414 -7.047 1 98.94 30 GLY B N 1
ATOM 1584 C CA . GLY B 1 30 ? -5.91 5.98 -8.156 1 98.94 30 GLY B CA 1
ATOM 1585 C C . GLY B 1 30 ? -4.676 5.176 -8.516 1 98.94 30 GLY B C 1
ATOM 1586 O O . GLY B 1 30 ? -4.188 4.387 -7.703 1 98.94 30 GLY B O 1
ATOM 1587 N N . TYR B 1 31 ? -4.191 5.406 -9.773 1 98.94 31 TYR B N 1
ATOM 1588 C CA . TYR B 1 31 ? -3.086 4.602 -10.281 1 98.94 31 TYR B CA 1
ATOM 1589 C C . TYR B 1 31 ? -1.975 5.484 -10.836 1 98.94 31 TYR B C 1
ATOM 1591 O O . TYR B 1 31 ? -2.223 6.621 -11.242 1 98.94 31 TYR B O 1
ATOM 1599 N N . SER B 1 32 ? -0.8 4.91 -10.68 1 98.88 32 SER B N 1
ATOM 1600 C CA . SER B 1 32 ? 0.362 5.391 -11.414 1 98.88 32 SER B CA 1
ATOM 1601 C C . SER B 1 32 ? 0.808 4.379 -12.469 1 98.88 32 SER B C 1
ATOM 1603 O O . SER B 1 32 ? 0.585 3.178 -12.312 1 98.88 32 SER B O 1
ATOM 1605 N N . PRO B 1 33 ? 1.419 4.863 -13.57 1 98.81 33 PRO B N 1
ATOM 1606 C CA . PRO B 1 33 ? 1.786 6.262 -13.805 1 98.81 33 PRO B CA 1
ATOM 1607 C C . PRO B 1 33 ? 0.677 7.059 -14.484 1 98.81 33 PRO B C 1
ATOM 1609 O O . PRO B 1 33 ? 0.934 8.125 -15.047 1 98.81 33 PRO B O 1
ATOM 1612 N N . GLU B 1 34 ? -0.519 6.617 -14.414 1 98.62 34 GLU B N 1
ATOM 1613 C CA . GLU B 1 34 ? -1.648 7.215 -15.117 1 98.62 34 GLU B CA 1
ATOM 1614 C C . GLU B 1 34 ? -2.021 8.57 -14.523 1 98.62 34 GLU B C 1
ATOM 1616 O O . GLU B 1 34 ? -2.764 9.336 -15.133 1 98.62 34 GLU B O 1
ATOM 1621 N N . GLY B 1 35 ? -1.559 8.852 -13.367 1 98.81 35 GLY B N 1
ATOM 1622 C CA . GLY B 1 35 ? -1.718 10.188 -12.812 1 98.81 35 GLY B CA 1
ATOM 1623 C C . GLY B 1 35 ? -2.797 10.266 -11.75 1 98.81 35 GLY B C 1
ATOM 1624 O O . GLY B 1 35 ? -2.748 11.133 -10.875 1 98.81 35 GLY B O 1
ATOM 1625 N N . SER B 1 36 ? -3.699 9.336 -11.695 1 98.94 36 SER B N 1
ATOM 1626 C CA . SER B 1 36 ? -4.844 9.43 -10.789 1 98.94 36 SER B CA 1
ATOM 1627 C C . SER B 1 36 ? -4.434 9.156 -9.344 1 98.94 36 SER B C 1
ATOM 1629 O O . SER B 1 36 ? -5.094 9.617 -8.414 1 98.94 36 SER B O 1
ATOM 1631 N N . ALA B 1 37 ? -3.359 8.391 -9.133 1 98.94 37 ALA B N 1
ATOM 1632 C CA . ALA B 1 37 ? -2.893 8.18 -7.766 1 98.94 37 ALA B CA 1
ATOM 1633 C C . ALA B 1 37 ? -2.463 9.492 -7.121 1 98.94 37 ALA B C 1
ATOM 1635 O O . ALA B 1 37 ? -2.871 9.805 -5.996 1 98.94 37 ALA B O 1
ATOM 1636 N N . ARG B 1 38 ? -1.666 10.242 -7.863 1 98.94 38 ARG B N 1
ATOM 1637 C CA . ARG B 1 38 ? -1.225 11.539 -7.375 1 98.94 38 ARG B CA 1
ATOM 1638 C C . ARG B 1 38 ? -2.414 12.438 -7.043 1 98.94 38 ARG B C 1
ATOM 1640 O O . ARG B 1 38 ? -2.455 13.055 -5.977 1 98.94 38 ARG B O 1
ATOM 1647 N N . VAL B 1 39 ? -3.344 12.508 -7.902 1 98.94 39 VAL B N 1
ATOM 1648 C CA . VAL B 1 39 ? -4.523 13.344 -7.723 1 98.94 39 VAL B CA 1
ATOM 1649 C C . VAL B 1 39 ? -5.266 12.938 -6.453 1 98.94 39 VAL B C 1
ATOM 1651 O O . VAL B 1 39 ? -5.688 13.789 -5.672 1 98.94 39 VAL B O 1
ATOM 1654 N N . LEU B 1 40 ? -5.406 11.68 -6.273 1 98.94 40 LEU B N 1
ATOM 1655 C CA . LEU B 1 40 ? -6.172 11.172 -5.137 1 98.94 40 LEU B CA 1
ATOM 1656 C C . LEU B 1 40 ? -5.438 11.445 -3.826 1 98.94 40 LEU B C 1
ATOM 1658 O O . LEU B 1 40 ? -6.059 11.828 -2.832 1 98.94 40 LEU B O 1
ATOM 1662 N N . VAL B 1 41 ? -4.121 11.242 -3.783 1 99 41 VAL B N 1
ATOM 1663 C CA . VAL B 1 41 ? -3.312 11.508 -2.596 1 99 41 VAL B CA 1
ATOM 1664 C C . VAL B 1 41 ? -3.42 12.984 -2.219 1 99 41 VAL B C 1
ATOM 1666 O O . VAL B 1 41 ? -3.672 13.312 -1.059 1 99 41 VAL B O 1
ATOM 1669 N N . LEU B 1 42 ? -3.271 13.836 -3.174 1 99 42 LEU B N 1
ATOM 1670 C CA . LEU B 1 42 ? -3.365 15.266 -2.914 1 99 42 LEU B CA 1
ATOM 1671 C C . LEU B 1 42 ? -4.773 15.648 -2.467 1 99 42 LEU B C 1
ATOM 1673 O O . LEU B 1 42 ? -4.941 16.516 -1.603 1 99 42 LEU B O 1
ATOM 1677 N N . SER B 1 43 ? -5.75 15.031 -3.062 1 98.94 43 SER B N 1
ATOM 1678 C CA . SER B 1 43 ? -7.129 15.297 -2.66 1 98.94 43 SER B CA 1
ATOM 1679 C C . SER B 1 43 ? -7.352 14.938 -1.193 1 98.94 43 SER B C 1
ATOM 1681 O O . SER B 1 43 ? -8.062 15.648 -0.479 1 98.94 43 SER B O 1
ATOM 1683 N N . ALA B 1 44 ? -6.82 13.82 -0.748 1 98.94 44 ALA B N 1
ATOM 1684 C CA . ALA B 1 44 ? -6.938 13.43 0.654 1 98.94 44 ALA B CA 1
ATOM 1685 C C . ALA B 1 44 ? -6.316 14.484 1.57 1 98.94 44 ALA B C 1
ATOM 1687 O O . ALA B 1 44 ? -6.938 14.906 2.547 1 98.94 44 ALA B O 1
ATOM 1688 N N . ILE B 1 45 ? -5.129 14.93 1.247 1 99 45 ILE B N 1
ATOM 1689 C CA . ILE B 1 45 ? -4.438 15.93 2.057 1 99 45 ILE B CA 1
ATOM 1690 C C . ILE B 1 45 ? -5.246 17.219 2.078 1 99 45 ILE B C 1
ATOM 1692 O O . ILE B 1 45 ? -5.465 17.812 3.143 1 99 45 ILE B O 1
ATOM 1696 N N . ASP B 1 46 ? -5.711 17.609 0.926 1 98.94 46 ASP B N 1
ATOM 1697 C CA . ASP B 1 46 ? -6.41 18.891 0.778 1 98.94 46 ASP B CA 1
ATOM 1698 C C . ASP B 1 46 ? -7.75 18.859 1.508 1 98.94 46 ASP B C 1
ATOM 1700 O O . ASP B 1 46 ? -8.273 19.906 1.899 1 98.94 46 ASP B O 1
ATOM 1704 N N . SER B 1 47 ? -8.242 17.75 1.721 1 98.81 47 SER B N 1
ATOM 1705 C CA . SER B 1 47 ? -9.562 17.625 2.342 1 98.81 47 SER B CA 1
ATOM 1706 C C . SER B 1 47 ? -9.477 17.812 3.854 1 98.81 47 SER B C 1
ATOM 1708 O O . SER B 1 47 ? -10.5 17.984 4.516 1 98.81 47 SER B O 1
ATOM 1710 N N . ALA B 1 48 ? -8.328 17.688 4.422 1 98.94 48 ALA B N 1
ATOM 1711 C CA . ALA B 1 48 ? -8.148 17.688 5.871 1 98.94 48 ALA B CA 1
ATOM 1712 C C . ALA B 1 48 ? -8.648 18.984 6.488 1 98.94 48 ALA B C 1
ATOM 1714 O O . ALA B 1 48 ? -8.391 20.078 5.961 1 98.94 48 ALA B O 1
ATOM 1715 N N . LYS B 1 49 ? -9.281 18.875 7.645 1 98.88 49 LYS B N 1
ATOM 1716 C CA . LYS B 1 49 ? -9.805 20.031 8.367 1 98.88 49 LYS B CA 1
ATOM 1717 C C . LYS B 1 49 ? -9.172 20.141 9.75 1 98.88 49 LYS B C 1
ATOM 1719 O O . LYS B 1 49 ? -9.016 21.25 10.273 1 98.88 49 LYS B O 1
ATOM 1724 N N . THR B 1 50 ? -8.82 19.031 10.367 1 98.88 50 THR B N 1
ATOM 1725 C CA . THR B 1 50 ? -8.406 19.109 11.766 1 98.88 50 THR B CA 1
ATOM 1726 C C . THR B 1 50 ? -7.016 18.516 11.945 1 98.88 50 THR B C 1
ATOM 1728 O O . THR B 1 50 ? -6.18 19.078 12.664 1 98.88 50 THR B O 1
ATOM 1731 N N . SER B 1 51 ? -6.773 17.344 11.359 1 98.94 51 SER B N 1
ATOM 1732 C CA . SER B 1 51 ? -5.484 16.703 11.625 1 98.94 51 SER B CA 1
ATOM 1733 C C . SER B 1 51 ? -5.043 15.836 10.453 1 98.94 51 SER B C 1
ATOM 1735 O O . SER B 1 51 ? -5.875 15.312 9.711 1 98.94 51 SER B O 1
ATOM 1737 N N . ILE B 1 52 ? -3.764 15.703 10.281 1 99 52 ILE B N 1
ATOM 1738 C CA . ILE B 1 52 ? -3.096 14.742 9.406 1 99 52 ILE B CA 1
ATOM 1739 C C . ILE B 1 52 ? -2.014 14 10.188 1 99 52 ILE B C 1
ATOM 1741 O O . ILE B 1 52 ? -1.175 14.617 10.844 1 99 52 ILE B O 1
ATOM 1745 N N . ARG B 1 53 ? -2.072 12.68 10.227 1 99 53 ARG B N 1
ATOM 1746 C CA . ARG B 1 53 ? -0.994 11.797 10.672 1 99 53 ARG B CA 1
ATOM 1747 C C . ARG B 1 53 ? -0.45 10.977 9.508 1 99 53 ARG B C 1
ATOM 1749 O O . ARG B 1 53 ? -1.193 10.227 8.867 1 99 53 ARG B O 1
ATOM 1756 N N . MET B 1 54 ? 0.844 11.18 9.219 1 99 54 MET B N 1
ATOM 1757 C CA . MET B 1 54 ? 1.421 10.562 8.031 1 99 54 MET B CA 1
ATOM 1758 C C . MET B 1 54 ? 2.586 9.648 8.398 1 99 54 MET B C 1
ATOM 1760 O O . MET B 1 54 ? 3.383 9.977 9.281 1 99 54 MET B O 1
ATOM 1764 N N . MET B 1 55 ? 2.68 8.43 7.801 1 98.94 55 MET B N 1
ATOM 1765 C CA . MET B 1 55 ? 3.848 7.555 7.738 1 98.94 55 MET B CA 1
ATOM 1766 C C . MET B 1 55 ? 4.344 7.41 6.305 1 98.94 55 MET B C 1
ATOM 1768 O O . MET B 1 55 ? 3.545 7.238 5.383 1 98.94 55 MET B O 1
ATOM 1772 N N . ALA B 1 56 ? 5.617 7.457 6.148 1 98.94 56 ALA B N 1
ATOM 1773 C CA . ALA B 1 56 ? 6.172 7.348 4.801 1 98.94 56 ALA B CA 1
ATOM 1774 C C . ALA B 1 56 ? 7.48 6.566 4.805 1 98.94 56 ALA B C 1
ATOM 1776 O O . ALA B 1 56 ? 8.25 6.637 5.77 1 98.94 56 ALA B O 1
ATOM 1777 N N . TYR B 1 57 ? 7.758 5.867 3.713 1 98.94 57 TYR B N 1
ATOM 1778 C CA . TYR B 1 57 ? 9.062 5.27 3.477 1 98.94 57 TYR B CA 1
ATOM 1779 C C . TYR B 1 57 ? 9.977 6.227 2.721 1 98.94 57 TYR B C 1
ATOM 1781 O O . TYR B 1 57 ? 10.883 6.824 3.305 1 98.94 57 TYR B O 1
ATOM 1789 N N . SER B 1 58 ? 9.641 6.434 1.408 1 98.88 58 SER B N 1
ATOM 1790 C CA . SER B 1 58 ? 10.344 7.445 0.623 1 98.88 58 SER B CA 1
ATOM 1791 C C . SER B 1 58 ? 9.555 8.75 0.575 1 98.88 58 SER B C 1
ATOM 1793 O O . SER B 1 58 ? 8.359 8.75 0.267 1 98.88 58 SER B O 1
ATOM 1795 N N . PHE B 1 59 ? 10.172 9.82 0.916 1 98.81 59 PHE B N 1
ATOM 1796 C CA . PHE B 1 59 ? 9.562 11.102 1.262 1 98.81 59 PHE B CA 1
ATOM 1797 C C . PHE B 1 59 ? 10.297 12.25 0.573 1 98.81 59 PHE B C 1
ATOM 1799 O O . PHE B 1 59 ? 11.141 12.914 1.183 1 98.81 59 PHE B O 1
ATOM 1806 N N . THR B 1 60 ? 9.852 12.531 -0.766 1 98.94 60 THR B N 1
ATOM 1807 C CA . THR B 1 60 ? 10.648 13.492 -1.523 1 98.94 60 THR B CA 1
ATOM 1808 C C . THR B 1 60 ? 9.758 14.367 -2.4 1 98.94 60 THR B C 1
ATOM 1810 O O . THR B 1 60 ? 10.211 15.367 -2.953 1 98.94 60 THR B O 1
ATOM 1813 N N . ALA B 1 61 ? 8.516 14.055 -2.643 1 98.88 61 ALA B N 1
ATOM 1814 C CA . ALA B 1 61 ? 7.684 14.695 -3.656 1 98.88 61 ALA B CA 1
ATOM 1815 C C . ALA B 1 61 ? 7.379 16.141 -3.279 1 98.88 61 ALA B C 1
ATOM 1817 O O . ALA B 1 61 ? 6.664 16.406 -2.307 1 98.88 61 ALA B O 1
ATOM 1818 N N . PRO B 1 62 ? 7.812 17.109 -4.031 1 98.81 62 PRO B N 1
ATOM 1819 C CA . PRO B 1 62 ? 7.629 18.516 -3.643 1 98.81 62 PRO B CA 1
ATOM 1820 C C . PRO B 1 62 ? 6.156 18.922 -3.551 1 98.81 62 PRO B C 1
ATOM 1822 O O . PRO B 1 62 ? 5.781 19.703 -2.678 1 98.81 62 PRO B O 1
ATOM 1825 N N . ASP B 1 63 ? 5.375 18.453 -4.484 1 98.94 63 ASP B N 1
ATOM 1826 C CA . ASP B 1 63 ? 3.969 18.859 -4.484 1 98.94 63 ASP B CA 1
ATOM 1827 C C . ASP B 1 63 ? 3.246 18.312 -3.254 1 98.94 63 ASP B C 1
ATOM 1829 O O . ASP B 1 63 ? 2.396 19 -2.676 1 98.94 63 ASP B O 1
ATOM 1833 N N . ILE B 1 64 ? 3.598 17.141 -2.842 1 99 64 ILE B N 1
ATOM 1834 C CA . ILE B 1 64 ? 3.004 16.578 -1.634 1 99 64 ILE B CA 1
ATOM 1835 C C . ILE B 1 64 ? 3.498 17.344 -0.409 1 99 64 ILE B C 1
ATOM 1837 O O . ILE B 1 64 ? 2.717 17.656 0.495 1 99 64 ILE B O 1
ATOM 1841 N N . MET B 1 65 ? 4.797 17.703 -0.363 1 98.94 65 MET B N 1
ATOM 1842 C CA . MET B 1 65 ? 5.316 18.516 0.728 1 98.94 65 MET B CA 1
ATOM 1843 C C . MET B 1 65 ? 4.574 19.844 0.807 1 98.94 65 MET B C 1
ATOM 1845 O O . MET B 1 65 ? 4.176 20.281 1.891 1 98.94 65 MET B O 1
ATOM 1849 N N . LYS B 1 66 ? 4.391 20.453 -0.308 1 98.94 66 LYS B N 1
ATOM 1850 C CA . LYS B 1 66 ? 3.691 21.734 -0.349 1 98.94 66 LYS B CA 1
ATOM 1851 C C . LYS B 1 66 ? 2.25 21.594 0.132 1 98.94 66 LYS B C 1
ATOM 1853 O O . LYS B 1 66 ? 1.727 22.469 0.814 1 98.94 66 LYS B O 1
ATOM 1858 N N . ALA B 1 67 ? 1.604 20.516 -0.244 1 99 67 ALA B N 1
ATOM 1859 C CA . ALA B 1 67 ? 0.23 20.266 0.188 1 99 67 ALA B CA 1
ATOM 1860 C C . ALA B 1 67 ? 0.152 20.109 1.703 1 99 67 ALA B C 1
ATOM 1862 O O . ALA B 1 67 ? -0.788 20.594 2.34 1 99 67 ALA B O 1
ATOM 1863 N N . LEU B 1 68 ? 1.103 19.391 2.291 1 99 68 LEU B N 1
ATOM 1864 C CA . LEU B 1 68 ? 1.151 19.203 3.736 1 99 68 LEU B CA 1
ATOM 1865 C C . LEU B 1 68 ? 1.343 20.547 4.449 1 99 68 LEU B C 1
ATOM 1867 O O . LEU B 1 68 ? 0.668 20.812 5.441 1 99 68 LEU B O 1
ATOM 1871 N N . VAL B 1 69 ? 2.234 21.359 3.949 1 98.94 69 VAL B N 1
ATOM 1872 C CA . VAL B 1 69 ? 2.492 22.672 4.543 1 98.94 69 VAL B CA 1
ATOM 1873 C C . VAL B 1 69 ? 1.258 23.562 4.395 1 98.94 69 VAL B C 1
ATOM 1875 O O . VAL B 1 69 ? 0.91 24.312 5.309 1 98.94 69 VAL B O 1
ATOM 1878 N N . ALA B 1 70 ? 0.641 23.5 3.229 1 98.94 70 ALA B N 1
ATOM 1879 C CA . ALA B 1 70 ? -0.595 24.25 3.027 1 98.94 70 ALA B CA 1
ATOM 1880 C C . ALA B 1 70 ? -1.664 23.828 4.031 1 98.94 70 ALA B C 1
ATOM 1882 O O . ALA B 1 70 ? -2.422 24.672 4.527 1 98.94 70 ALA B O 1
ATOM 1883 N N . ALA B 1 71 ? -1.789 22.547 4.27 1 98.94 71 ALA B N 1
ATOM 1884 C CA . ALA B 1 71 ? -2.729 22.062 5.281 1 98.94 71 ALA B CA 1
ATOM 1885 C C . ALA B 1 71 ? -2.414 22.656 6.648 1 98.94 71 ALA B C 1
ATOM 1887 O O . ALA B 1 71 ? -3.318 23.094 7.363 1 98.94 71 ALA B O 1
ATOM 1888 N N . LYS B 1 72 ? -1.177 22.656 7.031 1 98.94 72 LYS B N 1
ATOM 1889 C CA . LYS B 1 72 ? -0.751 23.266 8.289 1 98.94 72 LYS B CA 1
ATOM 1890 C C . LYS B 1 72 ? -1.167 24.734 8.352 1 98.94 72 LYS B C 1
ATOM 1892 O O . LYS B 1 72 ? -1.677 25.203 9.367 1 98.94 72 LYS B O 1
ATOM 1897 N N . LYS B 1 73 ? -0.962 25.406 7.332 1 98.88 73 LYS B N 1
ATOM 1898 C CA . LYS B 1 73 ? -1.288 26.828 7.27 1 98.88 73 LYS B CA 1
ATOM 1899 C C . LYS B 1 73 ? -2.789 27.062 7.418 1 98.88 73 LYS B C 1
ATOM 1901 O O . LYS B 1 73 ? -3.217 28.094 7.945 1 98.88 73 LYS B O 1
ATOM 1906 N N . ARG B 1 74 ? -3.559 26.125 7.004 1 98.75 74 ARG B N 1
ATOM 1907 C CA . ARG B 1 74 ? -5.008 26.188 7.168 1 98.75 74 ARG B CA 1
ATOM 1908 C C . ARG B 1 74 ? -5.41 25.891 8.609 1 98.75 74 ARG B C 1
ATOM 1910 O O . ARG B 1 74 ? -6.59 25.984 8.961 1 98.75 74 ARG B O 1
ATOM 1917 N N . GLY B 1 75 ? -4.465 25.516 9.422 1 98.81 75 GLY B N 1
ATOM 1918 C CA . GLY B 1 75 ? -4.742 25.25 10.828 1 98.81 75 GLY B CA 1
ATOM 1919 C C . GLY B 1 75 ? -4.836 23.766 11.148 1 98.81 75 GLY B C 1
ATOM 1920 O O . GLY B 1 75 ? -5.191 23.391 12.273 1 98.81 75 GLY B O 1
ATOM 1921 N N . VAL B 1 76 ? -4.582 22.938 10.211 1 98.94 76 VAL B N 1
ATOM 1922 C CA . VAL B 1 76 ? -4.613 21.484 10.414 1 98.94 76 VAL B CA 1
ATOM 1923 C C . VAL B 1 76 ? -3.408 21.047 11.242 1 98.94 76 VAL B C 1
ATOM 1925 O O . VAL B 1 76 ? -2.291 21.516 11.023 1 98.94 76 VAL B O 1
ATOM 1928 N N . ASP B 1 77 ? -3.604 20.203 12.266 1 99 77 ASP B N 1
ATOM 1929 C CA . ASP B 1 77 ? -2.527 19.594 13.047 1 99 77 ASP B CA 1
ATOM 1930 C C . ASP B 1 77 ? -1.849 18.469 12.273 1 99 77 ASP B C 1
ATOM 1932 O O . ASP B 1 77 ? -2.348 17.344 12.242 1 99 77 ASP B O 1
ATOM 1936 N N . VAL B 1 78 ? -0.681 18.719 11.695 1 99 78 VAL B N 1
ATOM 1937 C CA . VAL B 1 78 ? 0.041 17.766 10.867 1 99 78 VAL B CA 1
ATOM 1938 C C . VAL B 1 78 ? 1.24 17.219 11.633 1 99 78 VAL B C 1
ATOM 1940 O O . VAL B 1 78 ? 2.029 17.984 12.195 1 99 78 VAL B O 1
ATOM 1943 N N . LYS B 1 79 ? 1.399 15.891 11.719 1 99 79 LYS B N 1
ATOM 1944 C CA . LYS B 1 79 ? 2.574 15.203 12.242 1 99 79 LYS B CA 1
ATOM 1945 C C . LYS B 1 79 ? 2.992 14.047 11.336 1 99 79 LYS B C 1
ATOM 1947 O O . LYS B 1 79 ? 2.143 13.344 10.797 1 99 79 LYS B O 1
ATOM 1952 N N . ILE B 1 80 ? 4.262 13.898 11.203 1 99 80 ILE B N 1
ATOM 1953 C CA . ILE B 1 80 ? 4.777 12.969 10.203 1 99 80 ILE B CA 1
ATOM 1954 C C . ILE B 1 80 ? 5.895 12.125 10.812 1 99 80 ILE B C 1
ATOM 1956 O O . ILE B 1 80 ? 6.762 12.641 11.516 1 99 80 ILE B O 1
ATOM 1960 N N . VAL B 1 81 ? 5.887 10.805 10.641 1 98.94 81 VAL B N 1
ATOM 1961 C CA . VAL B 1 81 ? 7.008 9.93 10.953 1 98.94 81 VAL B CA 1
ATOM 1962 C C . VAL B 1 81 ? 7.426 9.156 9.703 1 98.94 81 VAL B C 1
ATOM 1964 O O . VAL B 1 81 ? 6.578 8.602 8.992 1 98.94 81 VAL B O 1
ATOM 1967 N N . ILE B 1 82 ? 8.734 9.156 9.344 1 98.94 82 ILE B N 1
ATOM 1968 C CA . ILE B 1 82 ? 9.195 8.531 8.109 1 98.94 82 ILE B CA 1
ATOM 1969 C C . ILE B 1 82 ? 10.359 7.594 8.398 1 98.94 82 ILE B C 1
ATOM 1971 O O . ILE B 1 82 ? 10.938 7.637 9.492 1 98.94 82 ILE B O 1
ATOM 1975 N N . ASP B 1 83 ? 10.688 6.73 7.488 1 98.94 83 ASP B N 1
ATOM 1976 C CA . ASP B 1 83 ? 11.859 5.863 7.574 1 98.94 83 ASP B CA 1
ATOM 1977 C C . ASP B 1 83 ? 13.148 6.68 7.633 1 98.94 83 ASP B C 1
ATOM 1979 O O . ASP B 1 83 ? 13.336 7.609 6.848 1 98.94 83 ASP B O 1
ATOM 1983 N N . GLU B 1 84 ? 14 6.344 8.492 1 98.75 84 GLU B N 1
ATOM 1984 C CA . GLU B 1 84 ? 15.25 7.086 8.625 1 98.75 84 GLU B CA 1
ATOM 1985 C C . GLU B 1 84 ? 16.219 6.734 7.504 1 98.75 84 GLU B C 1
ATOM 1987 O O . GLU B 1 84 ? 16.688 7.613 6.777 1 98.75 84 GLU B O 1
ATOM 1992 N N . ARG B 1 85 ? 16.484 5.469 7.254 1 98.38 85 ARG B N 1
ATOM 1993 C CA . ARG B 1 85 ? 17.547 5.016 6.363 1 98.38 85 ARG B CA 1
ATOM 1994 C C . ARG B 1 85 ? 17.172 5.25 4.902 1 98.38 85 ARG B C 1
ATOM 1996 O O . ARG B 1 85 ? 18.062 5.492 4.07 1 98.38 85 ARG B O 1
ATOM 2003 N N . GLY B 1 86 ? 15.867 5.273 4.656 1 98.06 86 GLY B N 1
ATOM 2004 C CA . GLY B 1 86 ? 15.406 5.496 3.293 1 98.06 86 GLY B CA 1
ATOM 2005 C C . GLY B 1 86 ? 15.383 6.961 2.904 1 98.06 86 GLY B C 1
ATOM 2006 O O . GLY B 1 86 ? 15.117 7.297 1.749 1 98.06 86 GLY B O 1
ATOM 2007 N N . ASN B 1 87 ? 15.688 7.855 3.846 1 98.62 87 ASN B N 1
ATOM 2008 C CA . ASN B 1 87 ? 15.555 9.281 3.576 1 98.62 87 ASN B CA 1
ATOM 2009 C C . ASN B 1 87 ? 16.828 10.039 3.955 1 98.62 87 ASN B C 1
ATOM 2011 O O . ASN B 1 87 ? 16.766 11.039 4.672 1 98.62 87 ASN B O 1
ATOM 2015 N N . THR B 1 88 ? 17.953 9.648 3.365 1 98.06 88 THR B N 1
ATOM 2016 C CA . THR B 1 88 ? 19.25 10.258 3.65 1 98.06 88 THR B CA 1
ATOM 2017 C C . THR B 1 88 ? 19.766 11.039 2.443 1 98.06 88 THR B C 1
ATOM 2019 O O . THR B 1 88 ? 20.75 11.781 2.545 1 98.06 88 THR B O 1
ATOM 2022 N N . GLY B 1 89 ? 19.109 10.867 1.281 1 98 89 GLY B N 1
ATOM 2023 C CA . GLY B 1 89 ? 19.562 11.547 0.073 1 98 89 GLY B CA 1
ATOM 2024 C C . GLY B 1 89 ? 19.172 13.016 0.043 1 98 89 GLY B C 1
ATOM 2025 O O . GLY B 1 89 ? 18.406 13.484 0.889 1 98 89 GLY B O 1
ATOM 2026 N N . ARG B 1 90 ? 19.672 13.727 -0.946 1 97.75 90 ARG B N 1
ATOM 2027 C CA . ARG B 1 90 ? 19.5 15.172 -1.046 1 97.75 90 ARG B CA 1
ATOM 2028 C C . ARG B 1 90 ? 18.031 15.562 -1.113 1 97.75 90 ARG B C 1
ATOM 2030 O O . ARG B 1 90 ? 17.594 16.484 -0.43 1 97.75 90 ARG B O 1
ATOM 2037 N N . ALA B 1 91 ? 17.297 14.875 -1.914 1 98.38 91 ALA B N 1
ATOM 2038 C CA . ALA B 1 91 ? 15.883 15.203 -2.086 1 98.38 91 ALA B CA 1
ATOM 2039 C C . ALA B 1 91 ? 15.109 14.984 -0.79 1 98.38 91 ALA B C 1
ATOM 2041 O O . ALA B 1 91 ? 14.219 15.773 -0.45 1 98.38 91 ALA B O 1
ATOM 2042 N N . SER B 1 92 ? 15.43 13.898 -0.131 1 98.5 92 SER B N 1
ATOM 2043 C CA . SER B 1 92 ? 14.781 13.617 1.145 1 98.5 92 SER B CA 1
ATOM 2044 C C . SER B 1 92 ? 15.125 14.672 2.189 1 98.5 92 SER B C 1
ATOM 2046 O O . SER B 1 92 ? 14.25 15.141 2.92 1 98.5 92 SER B O 1
ATOM 2048 N N . ILE B 1 93 ? 16.375 15 2.283 1 98.19 93 ILE B N 1
ATOM 2049 C CA . ILE B 1 93 ? 16.812 15.992 3.248 1 98.19 93 ILE B CA 1
ATOM 2050 C C . ILE B 1 93 ? 16.141 17.328 2.961 1 98.19 93 ILE B C 1
ATOM 2052 O O . ILE B 1 93 ? 15.688 18.016 3.883 1 98.19 93 ILE B O 1
ATOM 2056 N N . ALA B 1 94 ? 16.047 17.719 1.695 1 98.38 94 ALA B N 1
ATOM 2057 C CA . ALA B 1 94 ? 15.367 18.953 1.321 1 98.38 94 ALA B CA 1
ATOM 2058 C C . ALA B 1 94 ? 13.906 18.922 1.756 1 98.38 94 ALA B C 1
ATOM 2060 O O . ALA B 1 94 ? 13.391 19.906 2.283 1 98.38 94 ALA B O 1
ATOM 2061 N N . ALA B 1 95 ? 13.242 17.812 1.505 1 98.81 95 ALA B N 1
ATOM 2062 C CA . ALA B 1 95 ? 11.844 17.672 1.892 1 98.81 95 ALA B CA 1
ATOM 2063 C C . ALA B 1 95 ? 11.68 17.75 3.406 1 98.81 95 ALA B C 1
ATOM 2065 O O . ALA B 1 95 ? 10.789 18.453 3.898 1 98.81 95 ALA B O 1
ATOM 2066 N N . MET B 1 96 ? 12.508 17.047 4.105 1 98.81 96 MET B N 1
ATOM 2067 C CA . MET B 1 96 ? 12.445 17.031 5.562 1 98.81 96 MET B CA 1
ATOM 2068 C C . MET B 1 96 ? 12.695 18.422 6.137 1 98.81 96 MET B C 1
ATOM 2070 O O . MET B 1 96 ? 11.992 18.859 7.059 1 98.81 96 MET B O 1
ATOM 2074 N N . ASN B 1 97 ? 13.703 19.094 5.656 1 98.75 97 ASN B N 1
ATOM 2075 C CA . ASN B 1 97 ? 13.969 20.453 6.105 1 98.75 97 ASN B CA 1
ATOM 2076 C C . ASN B 1 97 ? 12.781 21.375 5.836 1 98.75 97 ASN B C 1
ATOM 2078 O O . ASN B 1 97 ? 12.414 22.188 6.688 1 98.75 97 ASN B O 1
ATOM 2082 N N . TYR B 1 98 ? 12.219 21.297 4.629 1 98.75 98 TYR B N 1
ATOM 2083 C CA . TYR B 1 98 ? 11.07 22.125 4.262 1 98.75 98 TYR B CA 1
ATOM 2084 C C . TYR B 1 98 ? 9.914 21.906 5.234 1 98.75 98 TYR B C 1
ATOM 2086 O O . TYR B 1 98 ? 9.312 22.875 5.711 1 98.75 98 TYR B O 1
ATOM 2094 N N . ILE B 1 99 ? 9.656 20.672 5.523 1 98.88 99 ILE B N 1
ATOM 2095 C CA . ILE B 1 99 ? 8.578 20.281 6.43 1 98.88 99 ILE B CA 1
ATOM 2096 C C . ILE B 1 99 ? 8.875 20.797 7.836 1 98.88 99 ILE B C 1
ATOM 2098 O O . ILE B 1 99 ? 8.047 21.484 8.445 1 98.88 99 ILE B O 1
ATOM 2102 N N . ALA B 1 100 ? 10.023 20.484 8.352 1 98.69 100 ALA B N 1
ATOM 2103 C CA . ALA B 1 100 ? 10.406 20.859 9.711 1 98.69 100 ALA B CA 1
ATOM 2104 C C . ALA B 1 100 ? 10.414 22.375 9.867 1 98.69 100 ALA B C 1
ATOM 2106 O O . ALA B 1 100 ? 9.922 22.906 10.867 1 98.69 100 ALA B O 1
ATOM 2107 N N . ASN B 1 101 ? 10.93 23.062 8.93 1 98.5 101 ASN B N 1
ATOM 2108 C CA . ASN B 1 101 ? 11.039 24.516 8.992 1 98.5 101 ASN B CA 1
ATOM 2109 C C . ASN B 1 101 ? 9.672 25.172 8.883 1 98.5 101 ASN B C 1
ATOM 2111 O O . ASN B 1 101 ? 9.523 26.359 9.203 1 98.5 101 ASN B O 1
ATOM 2115 N N . SER B 1 102 ? 8.742 24.5 8.398 1 98.56 102 SER B N 1
ATOM 2116 C CA . SER B 1 102 ? 7.383 25.016 8.305 1 98.56 102 SER B CA 1
ATOM 2117 C C . SER B 1 102 ? 6.605 24.75 9.594 1 98.56 102 SER B C 1
ATOM 2119 O O . SER B 1 102 ? 5.402 25 9.664 1 98.56 102 SER B O 1
ATOM 2121 N N . GLY B 1 103 ? 7.242 24.188 10.547 1 98.38 103 GLY B N 1
ATOM 2122 C CA . GLY B 1 103 ? 6.641 24 11.859 1 98.38 103 GLY B CA 1
ATOM 2123 C C . GLY B 1 103 ? 5.887 22.703 11.992 1 98.38 103 GLY B C 1
ATOM 2124 O O . GLY B 1 103 ? 5.117 22.516 12.938 1 98.38 103 GLY B O 1
ATOM 2125 N N . ILE B 1 104 ? 6.02 21.828 11.078 1 98.88 104 ILE B N 1
ATOM 2126 C CA . ILE B 1 104 ? 5.395 20.516 11.164 1 98.88 104 ILE B CA 1
ATOM 2127 C C . ILE B 1 104 ? 6.32 19.547 11.898 1 98.88 104 ILE B C 1
ATOM 2129 O O . ILE B 1 104 ? 7.457 19.328 11.484 1 98.88 104 ILE B O 1
ATOM 2133 N N . PRO B 1 105 ? 5.848 19 13.031 1 98.94 105 PRO B N 1
ATOM 2134 C CA . PRO B 1 105 ? 6.672 17.984 13.695 1 98.94 105 PRO B CA 1
ATOM 2135 C C . PRO B 1 105 ? 6.965 16.797 12.789 1 98.94 105 PRO B C 1
ATOM 2137 O O . PRO B 1 105 ? 6.047 16.219 12.195 1 98.94 105 PRO B O 1
ATOM 2140 N N . LEU B 1 106 ? 8.195 16.5 12.656 1 98.94 106 LEU B N 1
ATOM 2141 C CA . LEU B 1 106 ? 8.695 15.391 11.836 1 98.94 106 LEU B CA 1
ATOM 2142 C C . LEU B 1 106 ? 9.625 14.492 12.641 1 98.94 106 LEU B C 1
ATOM 2144 O O . LEU B 1 106 ? 10.539 14.984 13.312 1 98.94 106 LEU B O 1
ATOM 2148 N N . ARG B 1 107 ? 9.328 13.195 12.617 1 98.94 107 ARG B N 1
ATOM 2149 C CA . ARG B 1 107 ? 10.203 12.227 13.258 1 98.94 107 ARG B CA 1
ATOM 2150 C C . ARG B 1 107 ? 10.711 11.195 12.258 1 98.94 107 ARG B C 1
ATOM 2152 O O . ARG B 1 107 ? 10.055 10.93 11.25 1 98.94 107 ARG B O 1
ATOM 2159 N N . THR B 1 108 ? 11.891 10.672 12.516 1 98.88 108 THR B N 1
ATOM 2160 C CA . THR B 1 108 ? 12.445 9.578 11.727 1 98.88 108 THR B CA 1
ATOM 2161 C C . THR B 1 108 ? 12.492 8.289 12.547 1 98.88 108 THR B C 1
ATOM 2163 O O . THR B 1 108 ? 12.766 8.32 13.75 1 98.88 108 THR B O 1
ATOM 2166 N N . ASP B 1 109 ? 12.109 7.223 11.93 1 98.75 109 ASP B N 1
ATOM 2167 C CA . ASP B 1 109 ? 12.016 5.914 12.57 1 98.75 109 ASP B CA 1
ATOM 2168 C C . ASP B 1 109 ? 13.125 4.984 12.086 1 98.75 109 ASP B C 1
ATOM 2170 O O . ASP B 1 109 ? 13.227 4.691 10.898 1 98.75 109 ASP B O 1
ATOM 2174 N N . SER B 1 110 ? 13.953 4.484 13.008 1 98.44 110 SER B N 1
ATOM 2175 C CA . SER B 1 110 ? 15.016 3.537 12.688 1 98.44 110 SER B CA 1
ATOM 2176 C C . SER B 1 110 ? 14.836 2.227 13.445 1 98.44 110 SER B C 1
ATOM 2178 O O . SER B 1 110 ? 15.75 1.403 13.5 1 98.44 110 SER B O 1
ATOM 2180 N N . ASP B 1 111 ? 13.695 2.029 14 1 98.38 111 ASP B N 1
ATOM 2181 C CA . ASP B 1 111 ? 13.461 0.86 14.844 1 98.38 111 ASP B CA 1
ATOM 2182 C C . ASP B 1 111 ? 13.211 -0.386 14 1 98.38 111 ASP B C 1
ATOM 2184 O O . ASP B 1 111 ? 13.273 -1.509 14.5 1 98.38 111 ASP B O 1
ATOM 2188 N N . PHE B 1 112 ? 12.891 -0.277 12.789 1 98.56 112 PHE B N 1
ATOM 2189 C CA . PHE B 1 112 ? 12.664 -1.364 11.844 1 98.56 112 PHE B CA 1
ATOM 2190 C C . PHE B 1 112 ? 13.727 -1.357 10.75 1 98.56 112 PHE B C 1
ATOM 2192 O O . PHE B 1 112 ? 14.328 -0.32 10.469 1 98.56 112 PHE B O 1
ATOM 2199 N N . PRO B 1 113 ? 13.93 -2.586 10.164 1 98.62 113 PRO B N 1
ATOM 2200 C CA . PRO B 1 113 ? 14.812 -2.502 8.992 1 98.62 113 PRO B CA 1
ATOM 2201 C C . PRO B 1 113 ? 14.352 -1.448 7.988 1 98.62 113 PRO B C 1
ATOM 2203 O O . PRO B 1 113 ? 15.18 -0.696 7.461 1 98.62 113 PRO B O 1
ATOM 2206 N N . ILE B 1 114 ? 13.039 -1.412 7.715 1 98.69 114 ILE B N 1
ATOM 2207 C CA . ILE B 1 114 ? 12.453 -0.291 6.996 1 98.69 114 ILE B CA 1
ATOM 2208 C C . ILE B 1 114 ? 11.062 0.016 7.562 1 98.69 114 ILE B C 1
ATOM 2210 O O . ILE B 1 114 ? 10.305 -0.898 7.895 1 98.69 114 ILE B O 1
ATOM 2214 N N . GLN B 1 115 ? 10.844 1.238 7.836 1 98.81 115 GLN B N 1
ATOM 2215 C CA . GLN B 1 115 ? 9.477 1.734 7.977 1 98.81 115 GLN B CA 1
ATOM 2216 C C . GLN B 1 115 ? 8.812 1.926 6.613 1 98.81 115 GLN B C 1
ATOM 2218 O O . GLN B 1 115 ? 8.977 2.973 5.984 1 98.81 115 GLN B O 1
ATOM 2223 N N . HIS B 1 116 ? 8.008 0.927 6.203 1 98.94 116 HIS B N 1
ATOM 2224 C CA . HIS B 1 116 ? 7.645 0.781 4.797 1 98.94 116 HIS B CA 1
ATOM 2225 C C . HIS B 1 116 ? 6.207 1.224 4.551 1 98.94 116 HIS B C 1
ATOM 2227 O O . HIS B 1 116 ? 5.703 1.12 3.432 1 98.94 116 HIS B O 1
ATOM 2233 N N . ASP B 1 117 ? 5.531 1.72 5.562 1 98.88 117 ASP B N 1
ATOM 2234 C CA . ASP B 1 117 ? 4.152 2.186 5.438 1 98.88 117 ASP B CA 1
ATOM 2235 C C . ASP B 1 117 ? 4.07 3.426 4.551 1 98.88 117 ASP B C 1
ATOM 2237 O O . ASP B 1 117 ? 4.965 4.273 4.578 1 98.88 117 ASP B O 1
ATOM 2241 N N . LYS B 1 118 ? 3.064 3.502 3.732 1 98.94 118 LYS B N 1
ATOM 2242 C CA . LYS B 1 118 ? 2.576 4.703 3.064 1 98.94 118 LYS B CA 1
ATOM 2243 C C . LYS B 1 118 ? 1.142 5.016 3.477 1 98.94 118 LYS B C 1
ATOM 2245 O O . LYS B 1 118 ? 0.198 4.395 2.984 1 98.94 118 LYS B O 1
ATOM 2250 N N . VAL B 1 119 ? 1.066 5.832 4.461 1 99 119 VAL B N 1
ATOM 2251 C CA . VAL B 1 119 ? -0.25 6.023 5.059 1 99 119 VAL B CA 1
ATOM 2252 C C . VAL B 1 119 ? -0.46 7.5 5.383 1 99 119 VAL B C 1
ATOM 2254 O O . VAL B 1 119 ? 0.449 8.172 5.879 1 99 119 VAL B O 1
ATOM 2257 N N . ILE B 1 120 ? -1.628 8.047 5.082 1 99 120 ILE B N 1
ATOM 2258 C CA . ILE B 1 120 ? -2.117 9.336 5.547 1 99 120 ILE B CA 1
ATOM 2259 C C . ILE B 1 120 ? -3.469 9.164 6.234 1 99 120 ILE B C 1
ATOM 2261 O O . ILE B 1 120 ? -4.43 8.688 5.621 1 99 120 ILE B O 1
ATOM 2265 N N . ILE B 1 121 ? -3.52 9.477 7.512 1 99 121 ILE B N 1
ATOM 2266 C CA . ILE B 1 121 ? -4.77 9.5 8.266 1 99 121 ILE B CA 1
ATOM 2267 C C . ILE B 1 121 ? -5.297 10.93 8.344 1 99 121 ILE B C 1
ATOM 2269 O O . ILE B 1 121 ? -4.609 11.82 8.852 1 99 121 ILE B O 1
ATOM 2273 N N . VAL B 1 122 ? -6.516 11.141 7.84 1 98.94 122 VAL B N 1
ATOM 2274 C CA . VAL B 1 122 ? -7.09 12.477 7.738 1 98.94 122 VAL B CA 1
ATOM 2275 C C . VAL B 1 122 ? -8.289 12.602 8.68 1 98.94 122 VAL B C 1
ATOM 2277 O O . VAL B 1 122 ? -9.25 11.836 8.578 1 98.94 122 VAL B O 1
ATOM 2280 N N . ASP B 1 123 ? -8.234 13.508 9.625 1 98.94 123 ASP B N 1
ATOM 2281 C CA . ASP B 1 123 ? -9.305 13.922 10.523 1 98.94 123 ASP B CA 1
ATOM 2282 C C . ASP B 1 123 ? -9.859 12.734 11.305 1 98.94 123 ASP B C 1
ATOM 2284 O O . ASP B 1 123 ? -11.047 12.703 11.633 1 98.94 123 ASP B O 1
ATOM 2288 N N . ASN B 1 124 ? -9.078 11.703 11.414 1 98.75 124 ASN B N 1
ATOM 2289 C CA . ASN B 1 124 ? -9.391 10.516 12.203 1 98.75 124 ASN B CA 1
ATOM 2290 C C . ASN B 1 124 ? -10.555 9.734 11.609 1 98.75 124 ASN B C 1
AT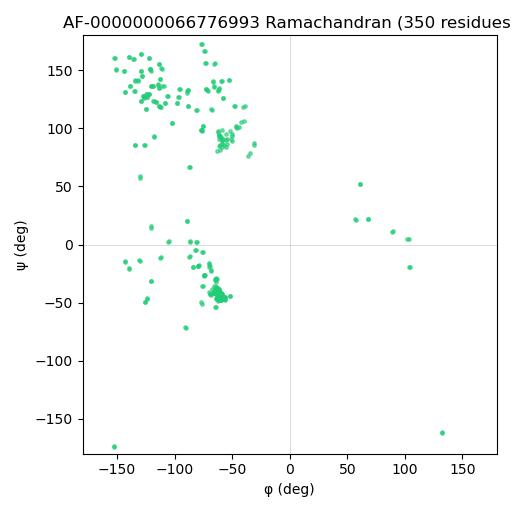OM 2292 O O . ASN B 1 124 ? -11.219 8.977 12.312 1 98.75 124 ASN B O 1
ATOM 2296 N N . VAL B 1 125 ? -10.82 9.906 10.359 1 98.81 125 VAL B N 1
ATOM 2297 C CA . VAL B 1 125 ? -11.945 9.172 9.805 1 98.81 125 VAL B CA 1
ATOM 2298 C C . VAL B 1 125 ? -11.586 8.648 8.406 1 98.81 125 VAL B C 1
ATOM 2300 O O . VAL B 1 125 ? -12.242 7.746 7.891 1 98.81 125 VAL B O 1
ATOM 2303 N N . THR B 1 126 ? -10.609 9.227 7.766 1 98.94 126 THR B N 1
ATOM 2304 C CA . THR B 1 126 ? -10.203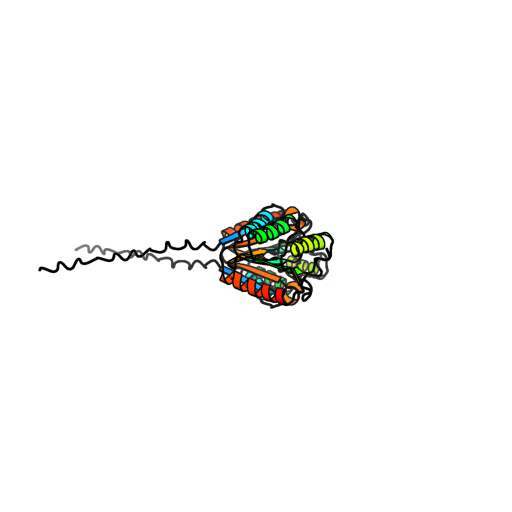 8.883 6.406 1 98.94 126 THR B CA 1
ATOM 2305 C C . THR B 1 126 ? -8.766 8.383 6.383 1 98.94 126 THR B C 1
ATOM 2307 O O . THR B 1 126 ? -7.898 8.938 7.066 1 98.94 126 THR B O 1
ATOM 2310 N N . VAL B 1 127 ? -8.516 7.297 5.633 1 99 127 VAL B N 1
ATOM 2311 C CA . VAL B 1 127 ? -7.172 6.742 5.535 1 99 127 VAL B CA 1
ATOM 2312 C C . VAL B 1 127 ? -6.777 6.605 4.066 1 99 127 VAL B C 1
ATOM 2314 O O . VAL B 1 127 ? -7.559 6.102 3.25 1 99 127 VAL B O 1
ATOM 2317 N N . GLU B 1 128 ? -5.645 7.168 3.68 1 99 128 GLU B N 1
ATOM 2318 C CA . GLU B 1 128 ? -4.961 6.84 2.432 1 99 128 GLU B CA 1
ATOM 2319 C C . GLU B 1 128 ? -3.881 5.785 2.652 1 99 128 GLU B C 1
ATOM 2321 O O . GLU B 1 128 ? -3.158 5.832 3.652 1 99 128 GLU B O 1
ATOM 2326 N N . THR B 1 129 ? -3.754 4.723 1.825 1 98.94 129 THR B N 1
ATOM 2327 C CA . THR B 1 129 ? -2.67 3.746 1.823 1 98.94 129 THR B CA 1
ATOM 2328 C C . THR B 1 129 ? -2.49 3.141 0.435 1 98.94 129 THR B C 1
ATOM 2330 O O . THR B 1 129 ? -3.068 3.627 -0.54 1 98.94 129 THR B O 1
ATOM 2333 N N . GLY B 1 130 ? -1.653 2.168 0.24 1 98.88 130 GLY B N 1
ATOM 2334 C CA . GLY B 1 130 ? -1.315 1.544 -1.029 1 98.88 130 GLY B CA 1
ATOM 2335 C C . GLY B 1 130 ? 0.18 1.393 -1.24 1 98.88 130 GLY B C 1
ATOM 2336 O O . GLY B 1 130 ? 0.952 1.403 -0.28 1 98.88 130 GLY B O 1
ATOM 2337 N N . SER B 1 131 ? 0.542 1.203 -2.51 1 98.94 131 SER B N 1
ATOM 2338 C CA . SER B 1 131 ? 1.941 0.998 -2.869 1 98.94 131 SER B CA 1
ATOM 2339 C C . SER B 1 131 ? 2.652 2.326 -3.104 1 98.94 131 SER B C 1
ATOM 2341 O O . SER B 1 131 ? 3.883 2.377 -3.162 1 98.94 131 SER B O 1
ATOM 2343 N N . PHE B 1 132 ? 2.018 3.424 -3.188 1 98.88 132 PHE B N 1
ATOM 2344 C CA . PHE B 1 132 ? 2.424 4.738 -3.672 1 98.88 132 PHE B CA 1
ATOM 2345 C C . PHE B 1 132 ? 3.312 5.441 -2.652 1 98.88 132 PHE B C 1
ATOM 2347 O O . PHE B 1 132 ? 2.812 6.062 -1.711 1 98.88 132 PHE B O 1
ATOM 2354 N N . ASN B 1 133 ? 4.68 5.359 -2.865 1 98.94 133 ASN B N 1
ATOM 2355 C CA . ASN B 1 133 ? 5.582 6.211 -2.1 1 98.94 133 ASN B CA 1
ATOM 2356 C C . ASN B 1 133 ? 5.375 7.688 -2.434 1 98.94 133 ASN B C 1
ATOM 2358 O O . ASN B 1 133 ? 4.895 8.023 -3.518 1 98.94 133 ASN B O 1
ATOM 2362 N N . PHE B 1 134 ? 5.742 8.562 -1.509 1 98.94 134 PHE B N 1
ATOM 2363 C CA . PHE B 1 134 ? 5.543 9.984 -1.731 1 98.94 134 PHE B CA 1
ATOM 2364 C C . PHE B 1 134 ? 6.734 10.594 -2.465 1 98.94 134 PHE B C 1
ATOM 2366 O O . PHE B 1 134 ? 7.441 11.438 -1.918 1 98.94 134 PHE B O 1
ATOM 2373 N N . THR B 1 135 ? 6.887 10.141 -3.748 1 98.94 135 THR B N 1
ATOM 2374 C CA . THR B 1 135 ? 7.992 10.516 -4.621 1 98.94 135 THR B CA 1
ATOM 2375 C C . THR B 1 135 ? 7.488 10.836 -6.023 1 98.94 135 THR B C 1
ATOM 2377 O O . THR B 1 135 ? 6.395 10.422 -6.406 1 98.94 135 THR B O 1
ATOM 2380 N N . LYS B 1 136 ? 8.352 11.594 -6.75 1 98.75 136 LYS B N 1
ATOM 2381 C CA . LYS B 1 136 ? 8.031 11.875 -8.141 1 98.75 136 LYS B CA 1
ATOM 2382 C C . LYS B 1 136 ? 7.961 10.586 -8.961 1 98.75 136 LYS B C 1
ATOM 2384 O O . LYS B 1 136 ? 7.113 10.445 -9.844 1 98.75 136 LYS B O 1
ATOM 2389 N N . ALA B 1 137 ? 8.836 9.617 -8.727 1 98.81 137 ALA B N 1
ATOM 2390 C CA . ALA B 1 137 ? 8.836 8.344 -9.453 1 98.81 137 ALA B CA 1
ATOM 2391 C C . ALA B 1 137 ? 7.531 7.586 -9.227 1 98.81 137 ALA B C 1
ATOM 2393 O O . ALA B 1 137 ? 6.992 6.973 -10.156 1 98.81 137 ALA B O 1
ATOM 2394 N N . ALA B 1 138 ? 7 7.566 -8.023 1 98.94 138 ALA B N 1
ATOM 2395 C CA . ALA B 1 138 ? 5.719 6.926 -7.73 1 98.94 138 ALA B CA 1
ATOM 2396 C C . ALA B 1 138 ? 4.578 7.617 -8.477 1 98.94 138 ALA B C 1
ATOM 2398 O O . ALA B 1 138 ? 3.611 6.969 -8.883 1 98.94 138 ALA B O 1
ATOM 2399 N N . GLU B 1 139 ? 4.715 8.883 -8.664 1 98.88 139 GLU B N 1
ATOM 2400 C CA . GLU B 1 139 ? 3.674 9.664 -9.328 1 98.88 139 GLU B CA 1
ATOM 2401 C C . GLU B 1 139 ? 3.666 9.414 -10.828 1 98.88 139 GLU B C 1
ATOM 2403 O O . GLU B 1 139 ? 2.6 9.336 -11.445 1 98.88 139 GLU B O 1
ATOM 2408 N N . THR B 1 140 ? 4.852 9.227 -11.383 1 98.75 140 THR B N 1
ATOM 2409 C CA . THR B 1 140 ? 4.871 9.492 -12.812 1 98.75 140 THR B CA 1
ATOM 2410 C C . THR B 1 140 ? 5.531 8.336 -13.57 1 98.75 140 THR B C 1
ATOM 2412 O O . THR B 1 140 ? 5.441 8.258 -14.797 1 98.75 140 THR B O 1
ATOM 2415 N N . LYS B 1 141 ? 6.199 7.449 -12.914 1 98.88 141 LYS B N 1
ATOM 2416 C CA . LYS B 1 141 ? 7.008 6.469 -13.633 1 98.88 141 LYS B CA 1
ATOM 2417 C C . LYS B 1 141 ? 6.641 5.047 -13.227 1 98.88 141 LYS B C 1
ATOM 2419 O O . LYS B 1 141 ? 6.441 4.18 -14.078 1 98.88 141 LYS B O 1
ATOM 2424 N N . ASN B 1 142 ? 6.574 4.785 -11.922 1 98.94 142 ASN B N 1
ATOM 2425 C CA . ASN B 1 142 ? 6.34 3.443 -11.398 1 98.94 142 ASN B CA 1
ATOM 2426 C C . ASN B 1 142 ? 4.891 3.008 -11.609 1 98.94 142 ASN B C 1
ATOM 2428 O O . ASN B 1 142 ? 4.016 3.842 -11.844 1 98.94 142 ASN B O 1
ATOM 2432 N N . SER B 1 143 ? 4.668 1.768 -11.633 1 98.94 143 SER B N 1
ATOM 2433 C CA . SER B 1 143 ? 3.316 1.242 -11.469 1 98.94 143 SER B CA 1
ATOM 2434 C C . SER B 1 143 ? 2.912 1.188 -10 1 98.94 143 SER B C 1
ATOM 2436 O O . SER B 1 143 ? 3.561 0.512 -9.203 1 98.94 143 SER B O 1
ATOM 2438 N N . GLU B 1 144 ? 1.917 1.961 -9.641 1 98.94 144 GLU B N 1
ATOM 2439 C CA . GLU B 1 144 ? 1.493 2.105 -8.25 1 98.94 144 GLU B CA 1
ATOM 2440 C C . GLU B 1 144 ? -0.028 2.143 -8.141 1 98.94 144 GLU B C 1
ATOM 2442 O O . GLU B 1 144 ? -0.723 2.396 -9.125 1 98.94 144 GLU B O 1
ATOM 2447 N N . ASN B 1 145 ? -0.478 1.885 -6.934 1 98.94 145 ASN B N 1
ATOM 2448 C CA . ASN B 1 145 ? -1.846 2.219 -6.555 1 98.94 145 ASN B CA 1
ATOM 2449 C C . ASN B 1 145 ? -1.885 3.031 -5.262 1 98.94 145 ASN B C 1
ATOM 2451 O O . ASN B 1 145 ? -1.044 2.844 -4.379 1 98.94 145 ASN B O 1
ATOM 2455 N N . ALA B 1 146 ? -2.814 3.963 -5.145 1 98.94 146 ALA B N 1
ATOM 2456 C CA . ALA B 1 146 ? -3.203 4.668 -3.928 1 98.94 146 ALA B CA 1
ATOM 2457 C C . ALA B 1 146 ? -4.699 4.512 -3.658 1 98.94 146 ALA B C 1
ATOM 2459 O O . ALA B 1 146 ? -5.523 4.789 -4.527 1 98.94 146 ALA B O 1
ATOM 2460 N N . VAL B 1 147 ? -4.996 4.066 -2.457 1 98.94 147 VAL B N 1
ATOM 2461 C CA . VAL B 1 147 ? -6.387 3.898 -2.047 1 98.94 147 VAL B CA 1
ATOM 2462 C C . VAL B 1 147 ? -6.719 4.887 -0.932 1 98.94 147 VAL B C 1
ATOM 2464 O O . VAL B 1 147 ? -5.922 5.09 -0.014 1 98.94 147 VAL B O 1
ATOM 2467 N N . VAL B 1 148 ? -7.859 5.535 -1.061 1 98.94 148 VAL B N 1
ATOM 2468 C CA . VAL B 1 148 ? -8.383 6.352 0.028 1 98.94 148 VAL B CA 1
ATOM 2469 C C . VAL B 1 148 ? -9.711 5.766 0.519 1 98.94 148 VAL B C 1
ATOM 2471 O O . VAL B 1 148 ? -10.633 5.555 -0.27 1 98.94 148 VAL B O 1
ATOM 2474 N N . ILE B 1 149 ? -9.742 5.465 1.767 1 98.94 149 ILE B N 1
ATOM 2475 C CA . ILE B 1 149 ? -10.93 4.973 2.457 1 98.94 149 ILE B CA 1
ATOM 2476 C C . ILE B 1 149 ? -11.555 6.102 3.277 1 98.94 149 ILE B C 1
ATOM 2478 O O . ILE B 1 149 ? -11.078 6.418 4.371 1 98.94 149 ILE B O 1
ATOM 2482 N N . TRP B 1 150 ? -12.625 6.598 2.756 1 98.81 150 TRP B N 1
ATOM 2483 C CA . TRP B 1 150 ? -13.234 7.816 3.277 1 98.81 150 TRP B CA 1
ATOM 2484 C C . TRP B 1 150 ? -14.227 7.5 4.391 1 98.81 150 TRP B C 1
ATOM 2486 O O . TRP B 1 150 ? -15.07 6.609 4.246 1 98.81 150 TRP B O 1
ATOM 2496 N N . ASN B 1 151 ? -14.133 8.211 5.441 1 98.44 151 ASN B N 1
ATOM 2497 C CA . ASN B 1 151 ? -15.148 8.289 6.484 1 98.44 151 ASN B CA 1
ATOM 2498 C C . ASN B 1 151 ? -15.398 6.926 7.129 1 98.44 151 ASN B C 1
ATOM 2500 O O . ASN B 1 151 ? -16.547 6.477 7.223 1 98.44 151 ASN B O 1
ATOM 2504 N N . MET B 1 152 ? -14.359 6.316 7.555 1 98.62 152 MET B N 1
ATOM 2505 C CA . MET B 1 152 ? -14.422 5.082 8.328 1 98.62 152 MET B CA 1
ATOM 2506 C C . MET B 1 152 ? -13.641 5.219 9.633 1 98.62 152 MET B C 1
ATOM 2508 O O . MET B 1 152 ? -12.523 4.715 9.75 1 98.62 152 MET B O 1
ATOM 2512 N N . PRO B 1 153 ? -14.305 5.738 10.641 1 98.44 153 PRO B N 1
ATOM 2513 C CA . PRO B 1 153 ? -13.594 6.137 11.859 1 98.44 153 PRO B CA 1
ATOM 2514 C C . PRO B 1 153 ? -12.945 4.953 12.578 1 98.44 153 PRO B C 1
ATOM 2516 O O . PRO B 1 153 ? -11.867 5.094 13.156 1 98.44 153 PRO B O 1
ATOM 2519 N N . LYS B 1 154 ? -13.594 3.775 12.578 1 98.56 154 LYS B N 1
ATOM 2520 C CA . LYS B 1 154 ? -13 2.631 13.273 1 98.56 154 LYS B CA 1
ATOM 2521 C C . LYS B 1 154 ? -11.711 2.182 12.586 1 98.56 154 LYS B C 1
ATOM 2523 O O . LYS B 1 154 ? -10.742 1.817 13.258 1 98.56 154 LYS B O 1
ATOM 2528 N N . LEU B 1 155 ? -11.734 2.154 11.258 1 98.88 155 LEU B N 1
ATOM 2529 C CA . LEU B 1 155 ? -10.516 1.848 10.516 1 98.88 155 LEU B CA 1
ATOM 2530 C C . LEU B 1 155 ? -9.43 2.883 10.805 1 98.88 155 LEU B C 1
ATOM 2532 O O . LEU B 1 155 ? -8.273 2.527 11.039 1 98.88 155 LEU B O 1
ATOM 2536 N N . ALA B 1 156 ? -9.836 4.133 10.773 1 98.94 156 ALA B N 1
ATOM 2537 C CA . ALA B 1 156 ? -8.891 5.215 11.016 1 98.94 156 ALA B CA 1
ATOM 2538 C C . ALA B 1 156 ? -8.281 5.117 12.414 1 98.94 156 ALA B C 1
ATOM 2540 O O . ALA B 1 156 ? -7.094 5.379 12.602 1 98.94 156 ALA B O 1
ATOM 2541 N N . GLU B 1 157 ? -9.094 4.754 13.344 1 98.94 157 GLU B N 1
ATOM 2542 C CA . GLU B 1 157 ? -8.602 4.582 14.703 1 98.94 157 GLU B CA 1
ATOM 2543 C C . GLU B 1 157 ? -7.527 3.504 14.773 1 98.94 157 GLU B C 1
ATOM 2545 O O . GLU B 1 157 ? -6.527 3.66 15.477 1 98.94 157 GLU B O 1
ATOM 2550 N N . SER B 1 158 ? -7.742 2.41 14.109 1 98.94 158 SER B N 1
ATOM 2551 C CA . SER B 1 158 ? -6.75 1.344 14.07 1 98.94 158 SER B CA 1
ATOM 2552 C C . SER B 1 158 ? -5.438 1.831 13.461 1 98.94 158 SER B C 1
ATOM 2554 O O . SER B 1 158 ? -4.363 1.586 14.008 1 98.94 158 SER B O 1
ATOM 2556 N N . PHE B 1 159 ? -5.504 2.502 12.344 1 98.94 159 PHE B N 1
ATOM 2557 C CA . PHE B 1 159 ? -4.312 3.055 11.711 1 98.94 159 PHE B CA 1
ATOM 2558 C C . PHE B 1 159 ? -3.637 4.074 12.617 1 98.94 159 PHE B C 1
ATOM 2560 O O . PHE B 1 159 ? -2.41 4.188 12.633 1 98.94 159 PHE B O 1
ATOM 2567 N N . LEU B 1 160 ? -4.445 4.848 13.312 1 98.94 160 LEU B N 1
ATOM 2568 C CA . LEU B 1 160 ? -3.883 5.855 14.203 1 98.94 160 LEU B CA 1
ATOM 2569 C C . LEU B 1 160 ? -3.072 5.203 15.32 1 98.94 160 LEU B C 1
ATOM 2571 O O . LEU B 1 160 ? -2.023 5.715 15.711 1 98.94 160 LEU B O 1
ATOM 2575 N N . GLU B 1 161 ? -3.549 4.141 15.844 1 98.94 161 GLU B N 1
ATOM 2576 C CA . GLU B 1 161 ? -2.787 3.406 16.844 1 98.94 161 GLU B CA 1
ATOM 2577 C C . GLU B 1 161 ? -1.465 2.902 16.281 1 98.94 161 GLU B C 1
ATOM 2579 O O . GLU B 1 161 ? -0.43 2.967 16.938 1 98.94 161 GLU B O 1
ATOM 2584 N N . HIS B 1 162 ? -1.53 2.359 15.102 1 98.94 162 HIS B N 1
ATOM 2585 C CA . HIS B 1 162 ? -0.327 1.915 14.406 1 98.94 162 HIS B CA 1
ATOM 2586 C C . HIS B 1 162 ? 0.646 3.07 14.195 1 98.94 162 HIS B C 1
ATOM 2588 O O . HIS B 1 162 ? 1.838 2.943 14.484 1 98.94 162 HIS B O 1
ATOM 2594 N N . TRP B 1 163 ? 0.139 4.176 13.766 1 98.94 163 TRP B N 1
ATOM 2595 C CA . TRP B 1 163 ? 0.933 5.383 13.57 1 98.94 163 TRP B CA 1
ATOM 2596 C C . TRP B 1 163 ? 1.547 5.852 14.891 1 98.94 163 TRP B C 1
ATOM 2598 O O . TRP B 1 163 ? 2.73 6.191 14.945 1 98.94 163 TRP B O 1
ATOM 2608 N N . GLN B 1 164 ? 0.743 5.875 15.898 1 98.94 164 GLN B N 1
ATOM 2609 C CA . GLN B 1 164 ? 1.203 6.367 17.188 1 98.94 164 GLN B CA 1
ATOM 2610 C C . GLN B 1 164 ? 2.371 5.535 17.703 1 98.94 164 GLN B C 1
ATOM 2612 O O . GLN B 1 164 ? 3.312 6.074 18.297 1 98.94 164 GLN B O 1
ATOM 2617 N N . ASP B 1 165 ? 2.285 4.293 17.547 1 98.94 165 ASP B N 1
ATOM 2618 C CA . ASP B 1 165 ? 3.396 3.436 17.969 1 98.94 165 ASP B CA 1
ATOM 2619 C C . ASP B 1 165 ? 4.68 3.814 17.219 1 98.94 165 ASP B C 1
ATOM 2621 O O . ASP B 1 165 ? 5.742 3.93 17.844 1 98.94 165 ASP B O 1
ATOM 2625 N N . ARG B 1 166 ? 4.59 4.008 15.898 1 98.94 166 ARG B N 1
ATOM 2626 C CA . ARG B 1 166 ? 5.762 4.383 15.109 1 98.94 166 ARG B CA 1
ATOM 2627 C C . ARG B 1 166 ? 6.238 5.785 15.477 1 98.94 166 ARG B C 1
ATOM 2629 O O . ARG B 1 166 ? 7.438 6.074 15.422 1 98.94 166 ARG B O 1
ATOM 2636 N N . TRP B 1 167 ? 5.336 6.629 15.711 1 98.94 167 TRP B N 1
ATOM 2637 C CA . TRP B 1 167 ? 5.664 7.977 16.156 1 98.94 167 TRP B CA 1
ATOM 2638 C C . TRP B 1 167 ? 6.434 7.934 17.484 1 98.94 167 TRP B C 1
ATOM 2640 O O . TRP B 1 167 ? 7.453 8.617 17.625 1 98.94 167 TRP B O 1
ATOM 2650 N N . ASN B 1 168 ? 5.965 7.121 18.375 1 98.88 168 ASN B N 1
ATOM 2651 C CA . ASN B 1 168 ? 6.582 7.027 19.688 1 98.88 168 ASN B CA 1
ATOM 2652 C C . ASN B 1 168 ? 8 6.484 19.609 1 98.88 168 ASN B C 1
ATOM 2654 O O . ASN B 1 168 ? 8.859 6.836 20.422 1 98.88 168 ASN B O 1
ATOM 2658 N N . ARG B 1 169 ? 8.227 5.707 18.672 1 98.25 169 ARG B N 1
ATOM 2659 C CA . ARG B 1 169 ? 9.531 5.07 18.5 1 98.25 169 ARG B CA 1
ATOM 2660 C C . ARG B 1 169 ? 10.492 5.984 17.75 1 98.25 169 ARG B C 1
ATOM 2662 O O . ARG B 1 169 ? 11.703 5.758 17.75 1 98.25 169 ARG B O 1
ATOM 2669 N N . GLY B 1 170 ? 9.898 6.957 17.047 1 98.56 170 GLY B N 1
ATOM 2670 C CA . GLY B 1 170 ? 10.695 7.836 16.203 1 98.56 170 GLY B CA 1
ATOM 2671 C C . GLY B 1 170 ? 11.5 8.852 17 1 98.56 170 GLY B C 1
ATOM 2672 O O . GLY B 1 170 ? 11.32 8.992 18.203 1 98.56 170 GLY B O 1
ATOM 2673 N N . ARG B 1 171 ? 12.445 9.484 16.312 1 98.56 171 ARG B N 1
ATOM 2674 C CA . ARG B 1 171 ? 13.258 10.578 16.844 1 98.56 171 ARG B CA 1
ATOM 2675 C C . ARG B 1 171 ? 12.938 11.891 16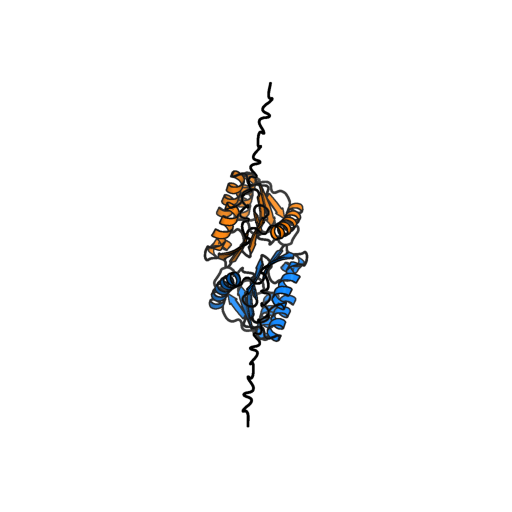.125 1 98.56 171 ARG B C 1
ATOM 2677 O O . ARG B 1 171 ? 12.766 11.922 14.906 1 98.56 171 ARG B O 1
ATOM 2684 N N . ASP B 1 172 ? 12.945 12.945 16.938 1 98.62 172 ASP B N 1
ATOM 2685 C CA . ASP B 1 172 ? 12.648 14.25 16.344 1 98.62 172 ASP B CA 1
ATOM 2686 C C . ASP B 1 172 ? 13.688 14.625 15.289 1 98.62 172 ASP B C 1
ATOM 2688 O O . ASP B 1 172 ? 14.891 14.438 15.5 1 98.62 172 ASP B O 1
ATOM 2692 N N . TYR B 1 173 ? 13.148 15.062 14.164 1 98.31 173 TYR B N 1
ATOM 2693 C CA . TYR B 1 173 ? 14.039 15.609 13.148 1 98.31 173 TYR B CA 1
ATOM 2694 C C . TYR B 1 173 ? 14.242 17.109 13.344 1 98.31 173 TYR B C 1
ATOM 2696 O O . TYR B 1 173 ? 13.281 17.844 13.555 1 98.31 173 TYR B O 1
ATOM 2704 N N . ARG B 1 174 ? 15.461 17.516 13.344 1 93.25 174 ARG B N 1
ATOM 2705 C CA . ARG B 1 174 ? 15.805 18.938 13.438 1 93.25 174 ARG B CA 1
ATOM 2706 C C . ARG B 1 174 ? 16.547 19.406 12.188 1 93.25 174 ARG B C 1
ATOM 2708 O O . ARG B 1 174 ? 17.547 18.797 11.797 1 93.25 174 ARG B O 1
ATOM 2715 N N . SER B 1 175 ? 15.953 20.391 11.641 1 92 175 SER B N 1
ATOM 2716 C CA . SER B 1 175 ? 16.578 20.938 10.438 1 92 175 SER B CA 1
ATOM 2717 C C . SER B 1 175 ? 17.938 21.578 10.758 1 92 175 SER B C 1
ATOM 2719 O O 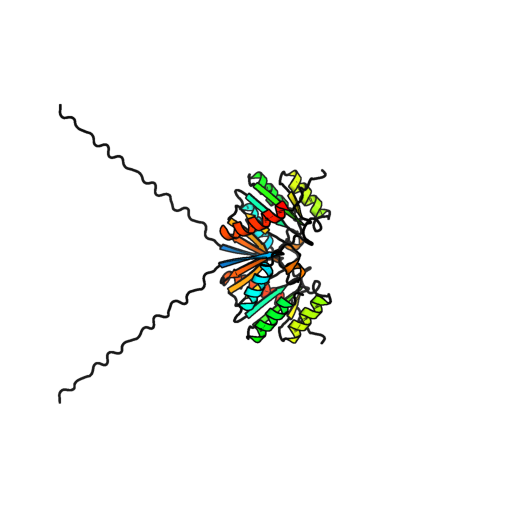. SER B 1 175 ? 18.094 22.203 11.797 1 92 175 SER B O 1
ATOM 2721 N N . SER B 1 176 ? 18.922 21.328 9.969 1 80.5 176 SER B N 1
ATOM 2722 C CA . SER B 1 176 ? 20.234 21.938 10.156 1 80.5 176 SER B CA 1
ATOM 2723 C C . SER B 1 176 ? 20.266 23.344 9.594 1 80.5 176 SER B C 1
ATOM 2725 O O . SER B 1 176 ? 21.297 24.031 9.672 1 80.5 176 SER B O 1
ATOM 2727 N N . TYR B 1 177 ? 19.156 23.812 9.086 1 75.69 177 TYR B N 1
ATOM 2728 C CA . TYR B 1 177 ? 19.172 25.156 8.508 1 75.69 177 TYR B CA 1
ATOM 2729 C C . TYR B 1 177 ? 17.938 25.938 8.938 1 75.69 177 TYR B C 1
ATOM 2731 O O . TYR B 1 177 ? 16.891 25.375 9.203 1 75.69 177 TYR B O 1
#

Nearest PDB structures (foldseek):
  1byr-assembly1_A  TM=1.001E+00  e=4.793E-31  Salmonella enterica subsp. enterica serovar Typhimurium
  6ehi-assembly5_J  TM=8.500E-01  e=4.551E-13  Helicobacter pylori
  4ggj-assembly1_A  TM=8.425E-01  e=7.956E-13  Mus musculus
  8v07-assembly2_D  TM=8.996E-01  e=1.644E-09  Mus musculus
  8v06-assembly2_D  TM=8.801E-01  e=1.205E-09  Mus musculus

Sequence (354 aa):
MKNLATWLLAAAFTTAALPAFAVEPSVQVGYSPEGSARVLVLSAIDSAKTSIRMMAYSFTAPDIMKALVAAKKRGVDVKIVIDERGNTGRASIAAMNYIANSGIPLRTDSDFPIQHDKVIIVDNVTVETGSFNFTKAAETKNSENAVVIWNMPKLAESFLEHWQDRWNRGRDYRSSYMKNLATWLLAAAFTTAALPAFAVEPSVQVGYSPEGSARVLVLSAIDSAKTSIRMMAYSFTAPDIMKALVAAKKRGVDVKIVIDERGNTGRASIAAMNYIANSGIPLRTDSDFPIQHDKVIIVDNVTVETGSFNFTKAAETKNSENAVVIWNMPKLAESFLEHWQDRWNRGRDYRSSY

pLDDT: mean 92.43, std 15.86, range [27.28, 99.0]

Organism: Klebsiella pneumoniae subsp. pneumoniae (strain HS11286) (NCBI:txid1125630)

Foldseek 3Di:
DPPPPPPPPPPPPPPPPPPPPQDDKDKDKDKPQVQGQVVVLLVLLQVADAEKEWEAEAFQAVVNLVSNLVSVVNVHQYEYEYADVSQPDPRSLVSVLSCVVSPHWYWHFDPDVTRHWGWMQGPQFKIKGWNQGNDPCSHNPDIIMIMMTGGHNVVSVVVVVVSVVRVVRTHTDDRPD/DPPPPPPPPPPPPPPPPDPPPQPDKDKDKDKPQVQGQVVVLLVLLQVADAEKEWEAEAFQAVVNLVSNLVSVVNVHQYEYEYADVSQPDPRSLVSVLSCVVSPHWYWHFDPDVTRHWGWMQGPQFKIKGWNQGNDPCSHNPDIIMIMMTGGHNVVSVVVVVVSVVRVVRTHTDDRPD

InterPro domains:
  IPR001736 Phospholipase D/Transphosphatidylase [PS50035] (111-138)
  IPR001736 Phospholipase D/Transphosphatidylase [SM00155] (111-138)
  IPR025202 Cardiolipin synthase-like, phospholipase D-like domain [PF13091] (42-167)
  IPR051406 Phospholipase D domain-containing protein [PTHR43856] (26-174)

Solvent-accessible surface area (backbone atoms only — not comparable to full-atom values): 18147 Å² total; per-residue (Å²): 132,84,80,78,79,78,79,78,79,80,77,79,78,73,74,73,73,71,74,72,76,70,74,70,61,46,77,47,76,20,33,22,45,80,38,44,18,50,54,48,55,51,49,53,52,69,64,43,70,52,25,35,47,37,37,28,28,43,51,42,25,62,70,59,51,50,46,54,52,52,35,39,73,72,61,23,50,50,40,36,33,27,17,37,84,66,36,73,48,70,57,21,45,51,40,49,33,55,42,34,71,68,69,33,56,38,26,33,25,70,86,32,90,40,33,45,29,30,35,40,36,30,56,59,17,20,35,35,36,17,37,42,45,46,31,61,54,33,34,58,49,20,32,24,32,28,35,38,39,38,52,36,44,71,62,22,49,55,52,46,54,56,48,49,53,51,47,70,65,26,42,82,58,75,54,93,116,134,85,79,77,78,77,79,76,78,78,78,79,78,74,73,71,72,71,74,71,78,71,72,70,62,48,75,49,77,19,32,22,44,79,39,43,17,48,54,48,54,50,49,54,54,69,64,43,69,53,27,37,47,36,36,28,28,42,52,43,24,61,68,58,54,51,47,54,52,51,35,39,73,73,61,22,50,50,39,39,31,29,17,37,83,66,37,72,48,70,56,20,45,52,38,50,33,54,42,35,73,69,70,32,56,36,24,33,26,70,87,32,91,39,33,45,29,29,35,39,36,30,57,60,18,20,34,35,36,18,37,43,44,47,30,61,54,33,33,59,49,19,32,22,32,29,35,39,38,38,52,37,44,71,61,21,48,53,52,48,54,57,47,48,54,50,48,70,64,25,41,82,57,74,55,93,114

Secondary structure (DSSP, 8-state):
----------------------PPPEEEEEEETTTHHHHHHHHHHHH-SSEEEEEESSB--HHHHHHHHHHHHTT-EEEEEEESTT--SHHHHHHHHHHHHTT--EEEE-SSS-B---EEEETTTEEEEES--BSHHHHHTSBEEEEEEES-HHHHHHHHHHHHHHHHH-EE-----/----------------------PPPEEEEEEETTTHHHHHHHHHHHH-SSEEEEEESSB--HHHHHHHHHHHHTT-EEEEEEESGGG-SHHHHHHHHHHHHTT--EEEE-SSS-B---EEEETTTEEEEES--BSHHHHHTSBEEEEEEES-HHHHHHHHHHHHHHHHH-EE-----

Radius of gyration: 26.44 Å; Cα contacts (8 Å, |Δi|>4): 782; chains: 2; bounding box: 94×82×60 Å